Protein AF-A0A5C3Q9V8-F1 (afdb_monomer_lite)

InterPro domains:
  IPR019334 Transmembrane protein 170A/B/YPR153W-like [PTHR22779] (5-198)

Radius of gyration: 38.34 Å; chains: 1; bounding box: 94×33×111 Å

Sequence (207 aa):
MSDTPEWPSLYQPGKEILNIEGREPEQPGASYLHNVGDVFRFTFFWNVIFHTPIFAICGLYAFLNITFSPSRSRAVSRLEKDDDFSQVDVGDDGQEGESYPLTQRLHDDDELTRQHTARSATIKSRSSKRKRNETRSRLTFSLLALLVFLTFGLAGTTIASVLVSLLMSGMFKAGGYSMSTWIPFLGAVISVLVSVLSIWPTVVDLI

Foldseek 3Di:
DPPDDDPPDPFDVCQQPVPPPPDDNDDVRADWDQDLVVLLVLLLVLLCVLQLVVLLVVLVVLLCCLLPPPPPVPPVVVVVVVVPPDPDDDDDDDDDDDDDDDDDDDDDDDDPDPDPPPPPPPPPDPPPPDDPCPNVVSNVVSVVSSVVSNVVSSVVSNVVSNVVSVVSSVVCVVVVDTHGSVVSNVVSVVVVVVVVVVVVVVVVVVD

Structure (mmCIF, N/CA/C/O backbone):
data_AF-A0A5C3Q9V8-F1
#
_entry.id   AF-A0A5C3Q9V8-F1
#
loop_
_atom_site.group_PDB
_atom_site.id
_atom_site.type_symbol
_atom_site.label_atom_id
_atom_site.label_alt_id
_atom_site.label_comp_id
_atom_site.label_asym_id
_atom_site.label_entity_id
_atom_site.label_seq_id
_atom_site.pdbx_PDB_ins_code
_atom_site.Cartn_x
_atom_site.Cartn_y
_atom_site.Cartn_z
_atom_site.occupancy
_atom_site.B_iso_or_equiv
_atom_site.auth_seq_id
_atom_site.auth_comp_id
_atom_site.auth_asym_id
_atom_site.auth_atom_id
_atom_site.pdbx_PDB_model_num
ATOM 1 N N . MET A 1 1 ? -11.589 -2.144 32.580 1.00 42.19 1 MET A N 1
ATOM 2 C CA . MET A 1 1 ? -10.433 -2.744 31.886 1.00 42.19 1 MET A CA 1
ATOM 3 C C . MET A 1 1 ? -10.628 -2.412 30.425 1.00 42.19 1 MET A C 1
ATOM 5 O O . MET A 1 1 ? -11.704 -2.667 29.913 1.00 42.19 1 MET A O 1
ATOM 9 N N . SER A 1 2 ? -9.707 -1.667 29.823 1.00 50.91 2 SER A N 1
ATOM 10 C CA . SER A 1 2 ? -9.795 -1.276 28.416 1.00 50.91 2 SER A CA 1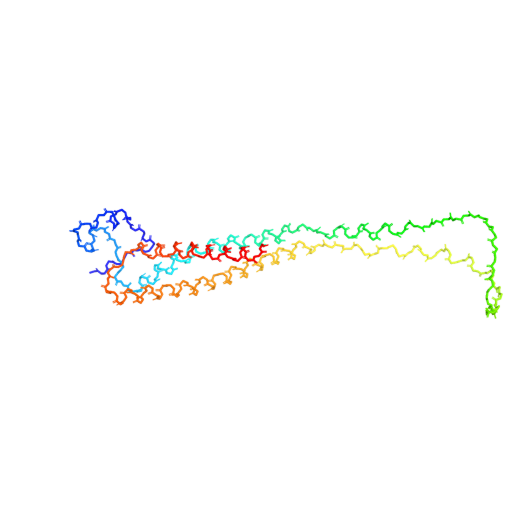
ATOM 11 C C . SER A 1 2 ? -9.486 -2.500 27.557 1.00 50.91 2 SER A C 1
ATOM 13 O O . SER A 1 2 ? -8.316 -2.835 27.382 1.00 50.91 2 SER A O 1
ATOM 15 N N . ASP A 1 3 ? -10.532 -3.182 27.090 1.00 63.62 3 ASP A N 1
ATOM 16 C CA . ASP A 1 3 ? -10.443 -4.342 26.201 1.00 63.62 3 ASP A CA 1
ATOM 17 C C . ASP A 1 3 ? -10.045 -3.878 24.795 1.00 63.62 3 ASP A C 1
ATOM 19 O O . ASP A 1 3 ? -10.868 -3.706 23.900 1.00 63.62 3 ASP A O 1
ATOM 23 N N . THR A 1 4 ? -8.757 -3.601 24.610 1.00 63.25 4 THR A N 1
ATOM 24 C CA . THR A 1 4 ? -8.176 -3.395 23.282 1.00 63.25 4 THR A CA 1
ATOM 25 C C . THR A 1 4 ? -7.923 -4.749 22.633 1.00 63.25 4 THR A C 1
ATOM 27 O O . THR A 1 4 ? -7.116 -5.518 23.162 1.00 63.25 4 THR A O 1
ATOM 30 N N . PRO A 1 5 ? -8.569 -5.059 21.499 1.00 69.12 5 PRO A N 1
ATOM 31 C CA . PRO A 1 5 ? -8.344 -6.324 20.825 1.00 69.12 5 PRO A CA 1
ATOM 32 C C . PRO A 1 5 ? -6.934 -6.390 20.220 1.00 69.12 5 PRO A C 1
ATOM 34 O O . PRO A 1 5 ? -6.429 -5.406 19.674 1.00 69.12 5 PRO A O 1
ATOM 37 N N . GLU A 1 6 ? -6.296 -7.560 20.289 1.00 73.06 6 GLU A N 1
ATOM 38 C CA . GLU A 1 6 ? -4.972 -7.772 19.696 1.00 73.06 6 GLU A CA 1
ATOM 39 C C . GLU A 1 6 ? -5.038 -7.659 18.167 1.00 73.06 6 GLU A C 1
ATOM 41 O O . GLU A 1 6 ? -5.975 -8.131 17.526 1.00 73.06 6 GLU A O 1
ATOM 46 N N . TRP A 1 7 ? -4.045 -7.019 17.556 1.00 62.69 7 TRP A N 1
ATOM 47 C CA . TRP A 1 7 ? -3.917 -6.981 16.099 1.00 62.69 7 TRP A CA 1
ATOM 48 C C . TRP A 1 7 ? -3.219 -8.260 15.593 1.00 62.69 7 TRP A C 1
ATOM 50 O O . TRP A 1 7 ? -2.257 -8.687 16.232 1.00 62.69 7 TRP A O 1
ATOM 60 N N . PRO A 1 8 ? -3.599 -8.844 14.435 1.00 59.31 8 PRO A N 1
ATOM 61 C CA . PRO A 1 8 ? -4.698 -8.483 13.544 1.00 59.31 8 PRO A CA 1
ATOM 62 C C . PRO A 1 8 ? -5.961 -9.254 13.918 1.00 59.31 8 PRO A C 1
ATOM 64 O O . PRO A 1 8 ? -6.115 -10.430 13.590 1.00 59.31 8 PRO A O 1
ATOM 67 N N . SER A 1 9 ? -6.903 -8.591 14.571 1.00 64.88 9 SER A N 1
ATOM 68 C CA . SER A 1 9 ? -8.176 -9.216 14.882 1.00 64.88 9 SER A CA 1
ATOM 69 C C . SER A 1 9 ? -9.244 -8.823 13.866 1.00 64.88 9 SER A C 1
ATOM 71 O O . SER A 1 9 ? -9.806 -7.731 13.874 1.00 64.88 9 SER A O 1
ATOM 73 N N . LEU A 1 10 ? -9.500 -9.744 12.941 1.00 63.19 10 LEU A N 1
ATOM 74 C CA . LEU A 1 10 ? -10.697 -9.761 12.103 1.00 63.19 10 LEU A CA 1
ATOM 75 C C . LEU A 1 10 ? -11.771 -10.547 12.860 1.00 63.19 10 LEU A C 1
ATOM 77 O O . LEU A 1 10 ? -11.764 -11.779 12.840 1.00 63.19 10 LEU A O 1
ATOM 81 N N . TYR A 1 11 ? -12.664 -9.861 13.571 1.00 64.56 11 TYR A N 1
ATOM 82 C CA . TYR A 1 11 ? -13.744 -10.536 14.298 1.00 64.56 11 TYR A CA 1
ATOM 83 C C . TYR A 1 11 ? -14.925 -10.879 13.391 1.00 64.56 11 TYR A C 1
ATOM 85 O O . TYR A 1 11 ? -15.014 -10.434 12.260 1.00 64.56 11 TYR A O 1
ATOM 93 N N . GLN A 1 12 ? -15.810 -11.757 13.849 1.00 67.75 12 GLN A N 1
ATOM 94 C CA . GLN A 1 12 ? -16.781 -12.479 13.023 1.00 67.75 12 GLN A CA 1
ATOM 95 C C . GLN A 1 12 ? -17.775 -11.536 12.297 1.00 67.75 12 GLN A C 1
ATOM 97 O O . GLN A 1 12 ? -18.699 -11.033 12.940 1.00 67.75 12 GLN A O 1
ATOM 102 N N . PRO A 1 13 ? -17.684 -11.369 10.957 1.00 66.06 13 PRO A N 1
ATOM 103 C CA . PRO A 1 13 ? -18.477 -10.378 10.211 1.00 66.06 13 PRO A CA 1
ATOM 104 C C . PRO A 1 13 ? -19.975 -10.658 10.309 1.00 66.06 13 PRO A C 1
ATOM 106 O O . PRO A 1 13 ? -20.799 -9.748 10.332 1.00 66.06 13 PRO A O 1
ATOM 109 N N . GLY A 1 14 ? -20.335 -11.941 10.404 1.00 64.81 14 GLY A N 1
ATOM 110 C CA . GLY A 1 14 ? -21.724 -12.367 10.488 1.00 64.81 14 GLY A CA 1
ATOM 111 C C . GLY A 1 14 ? -22.436 -11.887 11.752 1.00 64.81 14 GLY A C 1
ATOM 112 O O . GLY A 1 14 ? -23.642 -11.683 11.709 1.00 64.81 14 GLY A O 1
ATOM 113 N N . LYS A 1 15 ? -21.724 -11.663 12.862 1.00 65.06 15 LYS A N 1
ATOM 114 C CA . LYS A 1 15 ? -22.354 -11.179 14.101 1.00 65.06 15 LYS A CA 1
ATOM 115 C C . LYS A 1 15 ? -22.600 -9.672 14.080 1.00 65.06 15 LYS A C 1
ATOM 117 O O . LYS A 1 15 ? -23.586 -9.222 14.643 1.00 65.06 15 LYS A O 1
ATOM 122 N N . GLU A 1 16 ? -21.749 -8.918 13.392 1.00 66.75 16 GLU A N 1
ATOM 123 C CA . GLU A 1 16 ? -21.844 -7.456 13.330 1.00 66.75 16 GLU A CA 1
ATOM 124 C C . GLU A 1 16 ? -22.750 -6.962 12.192 1.00 66.75 16 GLU A C 1
ATOM 126 O O . GLU A 1 16 ? -23.374 -5.916 12.331 1.00 66.75 16 GLU A O 1
ATOM 131 N N . ILE A 1 17 ? -22.860 -7.708 11.085 1.00 70.38 17 ILE A N 1
ATOM 132 C CA . ILE A 1 17 ? -23.577 -7.262 9.875 1.00 70.38 17 ILE A CA 1
ATOM 133 C C . ILE A 1 17 ? -24.978 -7.883 9.754 1.00 70.38 17 ILE A C 1
ATOM 135 O O . ILE A 1 17 ? -25.895 -7.226 9.268 1.00 70.38 17 ILE A O 1
ATOM 139 N N . LEU A 1 18 ? -25.171 -9.141 10.174 1.00 67.00 18 LEU A N 1
ATOM 140 C CA . LEU A 1 18 ? -26.387 -9.900 9.832 1.00 67.00 18 LEU A CA 1
ATOM 141 C C . LEU A 1 18 ? -27.508 -9.842 10.888 1.00 67.00 18 LEU A C 1
ATOM 143 O O . LEU A 1 18 ? -28.594 -10.331 10.608 1.00 67.00 18 LEU A O 1
ATOM 147 N N . ASN A 1 19 ? -27.292 -9.251 12.072 1.00 60.88 19 ASN A N 1
ATOM 148 C CA . ASN A 1 19 ? -28.263 -9.257 13.187 1.00 60.88 19 ASN A CA 1
ATOM 149 C C . ASN A 1 19 ? -28.388 -7.885 13.888 1.00 60.88 19 ASN A C 1
ATOM 151 O O . ASN A 1 19 ? -28.290 -7.792 15.113 1.00 60.88 19 ASN A O 1
ATOM 155 N N . ILE A 1 20 ? -28.564 -6.805 13.121 1.00 63.50 20 ILE A N 1
ATOM 156 C CA . ILE A 1 20 ? -28.620 -5.422 13.648 1.00 63.50 20 ILE A CA 1
ATOM 157 C C . ILE A 1 20 ? -30.044 -5.020 14.092 1.00 63.50 20 ILE A C 1
ATOM 159 O O . ILE A 1 20 ? -30.216 -4.074 14.858 1.00 63.50 20 ILE A O 1
ATOM 163 N N . GLU A 1 21 ? -31.085 -5.742 13.668 1.00 61.41 21 GLU A N 1
ATOM 164 C CA . GLU A 1 21 ? -32.472 -5.378 13.984 1.00 61.41 21 GLU A CA 1
ATOM 165 C C . GLU A 1 21 ? -32.789 -5.541 15.484 1.00 61.41 21 GLU A C 1
ATOM 167 O O . GLU A 1 21 ? -32.892 -6.649 16.012 1.00 61.41 21 GLU A O 1
ATOM 172 N N . GLY A 1 22 ? -32.940 -4.406 16.178 1.00 65.12 22 GLY A N 1
ATOM 173 C CA . GLY A 1 22 ? -33.464 -4.322 17.546 1.00 65.12 22 GLY A CA 1
ATOM 174 C C . GLY A 1 22 ? -32.463 -4.545 18.687 1.00 65.12 22 GLY A C 1
ATOM 175 O O . GLY A 1 22 ? -32.900 -4.758 19.817 1.00 65.12 22 GLY A O 1
ATOM 176 N N . ARG A 1 23 ? -31.146 -4.513 18.434 1.00 64.50 23 ARG A N 1
ATOM 177 C CA . ARG A 1 23 ? -30.106 -4.686 19.470 1.00 64.50 23 ARG A CA 1
ATOM 178 C C . ARG A 1 23 ? -29.298 -3.411 19.710 1.00 64.50 23 ARG A C 1
ATOM 180 O O . ARG A 1 23 ? -29.265 -2.521 18.866 1.00 64.50 23 ARG A O 1
ATOM 187 N N . GLU A 1 24 ? -28.654 -3.340 20.874 1.00 68.31 24 GLU A N 1
ATOM 188 C CA . GLU A 1 24 ? -27.717 -2.265 21.207 1.00 68.31 24 GLU A CA 1
ATOM 189 C C . GLU A 1 24 ? -26.560 -2.195 20.186 1.00 68.31 24 GLU A C 1
ATOM 191 O O . GLU A 1 24 ? -26.188 -3.222 19.606 1.00 68.31 24 GLU A O 1
ATOM 196 N N . PRO A 1 25 ? -25.989 -0.998 19.943 1.00 66.19 25 PRO A N 1
ATOM 197 C CA . PRO A 1 25 ? -24.921 -0.793 18.958 1.00 66.19 25 PRO A CA 1
ATOM 198 C C . PRO A 1 25 ? -23.651 -1.613 19.242 1.00 66.19 25 PRO A C 1
ATOM 200 O O . PRO A 1 25 ? -22.870 -1.866 18.325 1.00 66.19 25 PRO A O 1
ATOM 203 N N . GLU A 1 26 ? -23.463 -2.060 20.485 1.00 70.62 26 GLU A N 1
ATOM 204 C CA . GLU A 1 26 ? -22.378 -2.946 20.899 1.00 70.62 26 GLU A CA 1
ATOM 205 C C . GLU A 1 26 ? -22.929 -4.355 21.138 1.00 70.62 26 GLU A C 1
ATOM 207 O O . GLU A 1 26 ? -23.718 -4.592 22.053 1.00 70.62 26 GLU A O 1
ATOM 212 N N . GLN A 1 27 ? -22.534 -5.314 20.298 1.00 70.12 27 GLN A N 1
ATOM 213 C CA . GLN A 1 27 ? -22.970 -6.699 20.453 1.00 70.12 27 GLN A CA 1
ATOM 214 C C . GLN A 1 27 ? -22.030 -7.482 21.381 1.00 70.12 27 GLN A C 1
ATOM 216 O O . GLN A 1 27 ? -20.810 -7.448 21.192 1.00 70.12 27 GLN A O 1
ATOM 221 N N . PRO A 1 28 ? -22.560 -8.261 22.344 1.00 68.12 28 PRO A N 1
ATOM 222 C CA . PRO A 1 28 ? -21.737 -9.088 23.217 1.00 68.12 28 PRO A CA 1
ATOM 223 C C . PRO A 1 28 ? -20.979 -10.146 22.401 1.00 68.12 28 PRO A C 1
ATOM 225 O O . PRO A 1 28 ? -21.576 -10.992 21.731 1.00 68.12 28 PRO A O 1
ATOM 228 N N . GLY A 1 29 ? -19.645 -10.095 22.457 1.00 67.62 29 GLY A N 1
ATOM 229 C CA . GLY A 1 29 ? -18.746 -10.986 21.715 1.00 67.62 29 GLY A CA 1
ATOM 230 C C . GLY A 1 29 ? -18.304 -10.476 20.337 1.00 67.62 29 GLY A C 1
ATOM 231 O O . GLY A 1 29 ? -17.579 -11.197 19.649 1.00 67.62 29 GLY A O 1
ATOM 232 N N . ALA A 1 30 ? -18.720 -9.272 19.935 1.00 68.81 30 ALA A N 1
ATOM 233 C CA . ALA A 1 30 ? -18.051 -8.493 18.895 1.00 68.81 30 ALA A CA 1
ATOM 234 C C . ALA A 1 30 ? -16.947 -7.631 19.531 1.00 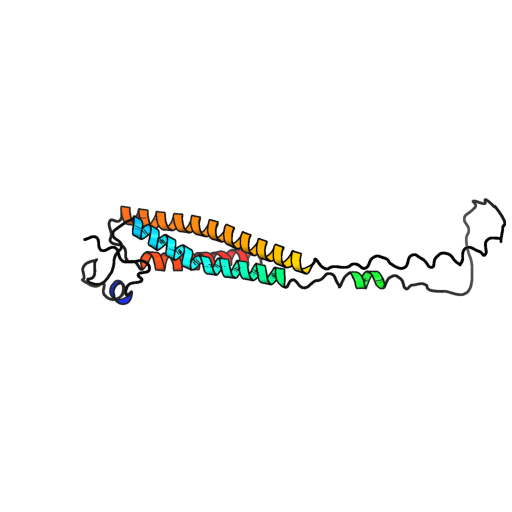68.81 30 ALA A C 1
ATOM 236 O O . ALA A 1 30 ? -16.987 -7.351 20.731 1.00 68.81 30 ALA A O 1
ATOM 237 N N . SER A 1 31 ? -15.944 -7.232 18.751 1.00 70.62 31 SER A N 1
ATOM 238 C CA . SER A 1 31 ? -14.864 -6.381 19.258 1.00 70.62 31 SER A CA 1
ATOM 239 C C . SER A 1 31 ? -14.816 -5.074 18.497 1.00 70.62 31 SER A C 1
ATOM 241 O O . SER A 1 31 ? -14.722 -5.041 17.267 1.00 70.62 31 SER A O 1
ATOM 243 N N . TYR A 1 32 ? -14.842 -3.996 19.267 1.00 76.25 32 TYR A N 1
ATOM 244 C CA . TYR A 1 32 ? -14.935 -2.639 18.770 1.00 76.25 32 TYR A CA 1
ATOM 245 C C . TYR A 1 32 ? -13.672 -1.857 19.109 1.00 76.25 32 TYR A C 1
ATOM 247 O O . TYR A 1 32 ? -12.970 -2.122 20.086 1.00 76.25 32 TYR A O 1
ATOM 255 N N . LEU A 1 33 ? -13.377 -0.876 18.267 1.00 78.50 33 LEU A N 1
ATOM 256 C CA . LEU A 1 33 ? -12.303 0.076 18.482 1.00 78.50 33 LEU A CA 1
ATOM 257 C C . LEU A 1 33 ? -12.886 1.287 19.212 1.00 78.50 33 LEU A C 1
ATOM 259 O O . LEU A 1 33 ? -13.701 2.019 18.650 1.00 78.50 33 LEU A O 1
ATOM 263 N N . HIS A 1 34 ? -12.453 1.495 20.455 1.00 80.38 34 HIS A N 1
ATOM 264 C CA . HIS A 1 34 ? -12.856 2.651 21.268 1.00 80.38 34 HIS A CA 1
ATOM 265 C C . HIS A 1 34 ? -11.797 3.762 21.277 1.00 80.38 34 HIS A C 1
ATOM 267 O O . HIS A 1 34 ? -12.110 4.930 21.502 1.00 80.38 34 HIS A O 1
ATOM 273 N N . ASN A 1 35 ? -10.536 3.420 21.001 1.00 83.19 35 ASN A N 1
ATOM 274 C CA . ASN A 1 35 ? -9.444 4.384 20.972 1.00 83.19 35 ASN A CA 1
ATOM 275 C C . ASN A 1 35 ? -9.156 4.858 19.550 1.00 83.19 35 ASN A C 1
ATOM 277 O O . ASN A 1 35 ? -8.922 4.064 18.638 1.00 83.19 35 ASN A O 1
ATOM 281 N N . VAL A 1 36 ? -9.014 6.174 19.401 1.00 83.31 36 VAL A N 1
ATOM 282 C CA . VAL A 1 36 ? -8.618 6.824 18.141 1.00 83.31 36 VAL A CA 1
ATOM 283 C C . VAL A 1 36 ? -7.285 6.275 17.610 1.00 83.31 36 VAL A C 1
ATOM 285 O O . VAL A 1 36 ? -7.119 6.072 16.410 1.00 83.31 36 VAL A O 1
ATOM 288 N N . GLY A 1 37 ? -6.330 6.009 18.508 1.00 84.38 37 GLY A N 1
ATOM 289 C CA . GLY A 1 37 ? -5.016 5.480 18.137 1.00 84.38 37 GLY A CA 1
ATOM 290 C C . GLY A 1 37 ? -5.082 4.088 17.505 1.00 84.38 37 GLY A C 1
ATOM 291 O O . GLY A 1 37 ? -4.311 3.795 16.591 1.00 84.38 37 GLY A O 1
ATOM 292 N N . ASP A 1 38 ? -6.028 3.256 17.936 1.00 83.31 38 ASP A N 1
ATOM 293 C CA . ASP A 1 38 ? -6.190 1.906 17.401 1.00 83.31 38 ASP A CA 1
ATOM 294 C C . ASP A 1 38 ? -6.914 1.942 16.054 1.00 83.31 38 ASP A C 1
ATOM 296 O O . ASP A 1 38 ? -6.498 1.252 15.125 1.00 83.31 38 ASP A O 1
ATOM 300 N N . VAL A 1 39 ? -7.895 2.837 15.885 1.00 84.69 39 VAL A N 1
ATOM 301 C CA . VAL A 1 39 ? -8.531 3.113 14.582 1.00 84.69 39 VAL A CA 1
ATOM 302 C C . VAL A 1 39 ? -7.490 3.523 13.539 1.00 84.69 39 VAL A C 1
ATOM 304 O O . VAL A 1 39 ? -7.479 2.987 12.426 1.00 84.69 39 VAL A O 1
ATOM 307 N N . PHE A 1 40 ? -6.575 4.427 13.905 1.00 87.06 40 PHE A N 1
ATOM 308 C CA . PHE A 1 40 ? -5.478 4.842 13.032 1.00 87.06 40 PHE A CA 1
ATOM 309 C C . PHE A 1 40 ? -4.596 3.654 12.637 1.00 87.06 40 PHE A C 1
ATOM 311 O O . PHE A 1 40 ? -4.361 3.424 11.452 1.00 87.06 40 PHE A O 1
ATOM 318 N N . ARG A 1 41 ? -4.123 2.880 13.622 1.00 86.06 41 ARG A N 1
ATOM 319 C CA . ARG A 1 41 ? -3.217 1.743 13.398 1.00 86.06 41 ARG A CA 1
ATOM 320 C C . ARG A 1 41 ? -3.856 0.677 12.519 1.00 86.06 41 ARG A C 1
ATOM 322 O O . ARG A 1 41 ? -3.233 0.244 11.554 1.00 86.06 41 ARG A O 1
ATOM 329 N N . PHE A 1 42 ? -5.093 0.288 12.814 1.00 85.62 42 PHE A N 1
ATOM 330 C CA . PHE A 1 42 ? -5.817 -0.705 12.024 1.00 85.62 42 PHE A CA 1
ATOM 331 C C . PHE A 1 42 ? -6.000 -0.236 10.578 1.00 85.62 42 PHE A C 1
ATOM 333 O O . PHE A 1 42 ? -5.703 -0.991 9.654 1.00 85.62 42 PHE A O 1
ATOM 340 N N . THR A 1 43 ? -6.408 1.018 10.366 1.00 87.00 43 THR A N 1
ATOM 341 C CA . THR A 1 43 ? -6.585 1.581 9.014 1.00 87.00 43 THR A CA 1
ATOM 342 C C . THR A 1 43 ? -5.266 1.649 8.253 1.00 87.00 43 THR A C 1
ATOM 344 O O . THR A 1 43 ? -5.206 1.271 7.081 1.00 87.00 43 THR A O 1
ATOM 347 N N . PHE A 1 44 ? -4.192 2.060 8.921 1.00 87.81 44 PHE A N 1
ATOM 348 C CA . PHE A 1 44 ? -2.868 2.155 8.324 1.00 87.81 44 PHE A CA 1
ATOM 349 C C . PHE A 1 44 ? -2.341 0.780 7.903 1.00 87.81 44 PHE A C 1
ATOM 351 O O . PHE A 1 44 ? -1.951 0.599 6.749 1.00 87.81 44 PHE A O 1
ATOM 358 N N . PHE A 1 45 ? -2.371 -0.206 8.806 1.00 88.00 45 PHE A N 1
ATOM 359 C CA . PHE A 1 45 ? -1.837 -1.537 8.523 1.00 88.00 45 PHE A CA 1
ATOM 360 C C . PHE A 1 45 ? -2.610 -2.249 7.420 1.00 88.00 45 PHE A C 1
ATOM 362 O O . PHE A 1 45 ? -1.983 -2.818 6.528 1.00 88.00 45 PHE A O 1
ATOM 369 N N . TRP A 1 46 ? -3.944 -2.182 7.423 1.00 88.38 46 TRP A N 1
ATOM 370 C CA . TRP A 1 46 ? -4.739 -2.784 6.352 1.00 88.38 46 TRP A CA 1
ATOM 371 C C . TRP A 1 46 ? -4.425 -2.164 4.992 1.00 88.38 46 TRP A C 1
ATOM 373 O O . TRP A 1 46 ? -4.197 -2.898 4.031 1.00 88.38 46 TRP A O 1
ATOM 383 N N . ASN A 1 47 ? -4.320 -0.835 4.908 1.00 88.31 47 ASN A N 1
ATOM 384 C CA . ASN A 1 47 ? -3.945 -0.177 3.657 1.00 88.31 47 ASN A CA 1
ATOM 385 C C . ASN A 1 47 ? -2.561 -0.616 3.168 1.00 88.31 47 ASN A C 1
ATOM 387 O O . ASN A 1 47 ? -2.424 -0.994 2.004 1.00 88.31 47 ASN A O 1
ATOM 391 N N . VAL A 1 48 ? -1.556 -0.638 4.046 1.00 87.50 48 VAL A N 1
ATOM 392 C CA . VAL A 1 48 ? -0.204 -1.082 3.681 1.00 87.50 48 VAL A CA 1
ATOM 393 C C . VAL A 1 48 ? -0.209 -2.541 3.220 1.00 87.50 48 VAL A C 1
ATOM 395 O O . VAL A 1 48 ? 0.380 -2.842 2.182 1.00 87.50 48 VAL A O 1
ATOM 398 N N . ILE A 1 49 ? -0.901 -3.438 3.929 1.00 89.38 49 ILE A N 1
ATOM 399 C CA . ILE A 1 49 ? -0.986 -4.866 3.581 1.00 89.38 49 ILE A CA 1
ATOM 400 C C . ILE A 1 49 ? -1.595 -5.067 2.194 1.00 89.38 49 ILE A C 1
ATOM 402 O O . ILE A 1 49 ? -1.073 -5.867 1.423 1.00 89.38 49 ILE A O 1
ATOM 406 N N . PHE A 1 50 ? -2.661 -4.343 1.855 1.00 88.31 50 PHE A N 1
ATOM 407 C CA . PHE A 1 50 ? -3.334 -4.508 0.566 1.00 88.31 50 PHE A CA 1
ATOM 408 C C . PHE A 1 50 ? -2.588 -3.855 -0.605 1.00 88.31 50 PHE A C 1
ATOM 410 O O . PHE A 1 50 ? -2.598 -4.393 -1.711 1.00 88.31 50 PHE A O 1
ATOM 417 N N . HIS A 1 51 ? -1.896 -2.738 -0.382 1.00 85.00 51 HIS A N 1
ATOM 418 C CA . HIS A 1 51 ? -1.160 -2.044 -1.444 1.00 85.00 51 HIS A CA 1
ATOM 419 C C . HIS A 1 51 ? 0.217 -2.666 -1.720 1.00 85.00 51 HIS A C 1
ATOM 421 O O . HIS A 1 51 ? 0.637 -2.749 -2.875 1.00 85.00 51 HIS A O 1
ATOM 427 N N . THR A 1 52 ? 0.913 -3.159 -0.690 1.00 86.12 52 THR A N 1
ATOM 428 C CA . THR A 1 52 ? 2.254 -3.764 -0.817 1.00 86.12 52 THR A CA 1
ATOM 429 C C . THR A 1 52 ? 2.363 -4.841 -1.909 1.00 86.12 52 THR A C 1
ATOM 431 O O . THR A 1 52 ? 3.286 -4.743 -2.721 1.00 86.12 52 THR A O 1
ATOM 434 N N . PRO A 1 53 ? 1.472 -5.852 -2.009 1.00 87.75 53 PRO A N 1
ATOM 435 C CA . PRO A 1 53 ? 1.588 -6.885 -3.036 1.00 87.75 53 PRO A CA 1
ATOM 436 C C . PRO A 1 53 ? 1.424 -6.332 -4.455 1.00 87.75 53 PRO A C 1
ATOM 438 O O . PRO A 1 53 ? 2.099 -6.810 -5.361 1.00 87.75 53 PRO A O 1
ATOM 441 N N . ILE A 1 54 ? 0.601 -5.299 -4.662 1.00 85.50 54 ILE A N 1
ATOM 442 C CA . ILE A 1 54 ? 0.422 -4.667 -5.980 1.00 85.50 54 ILE A CA 1
ATOM 443 C C . ILE A 1 54 ? 1.733 -4.016 -6.427 1.00 85.50 54 ILE A C 1
ATOM 445 O O . ILE A 1 54 ? 2.204 -4.255 -7.543 1.00 85.50 54 ILE A O 1
ATOM 449 N N . PHE A 1 55 ? 2.373 -3.256 -5.534 1.00 83.31 55 PHE A N 1
ATOM 450 C CA . PHE A 1 55 ? 3.675 -2.657 -5.821 1.00 83.31 55 PHE A CA 1
ATOM 451 C C . PHE A 1 55 ? 4.773 -3.713 -5.993 1.00 83.31 55 PHE A C 1
ATOM 453 O O . PHE A 1 55 ? 5.620 -3.576 -6.876 1.00 83.31 55 PHE A O 1
ATOM 460 N N . ALA A 1 56 ? 4.739 -4.793 -5.210 1.00 85.31 56 ALA A N 1
ATOM 461 C CA . ALA A 1 56 ? 5.687 -5.896 -5.336 1.00 85.31 56 ALA A CA 1
ATOM 462 C C . ALA A 1 56 ? 5.558 -6.615 -6.687 1.00 85.31 56 ALA A C 1
ATOM 464 O O . ALA A 1 56 ? 6.570 -6.868 -7.338 1.00 85.31 56 ALA A O 1
ATOM 465 N N . ILE A 1 57 ? 4.333 -6.896 -7.143 1.00 87.56 57 ILE A N 1
ATOM 466 C CA . ILE A 1 57 ? 4.075 -7.516 -8.451 1.00 87.56 57 ILE A CA 1
ATOM 467 C C . ILE A 1 57 ? 4.560 -6.600 -9.575 1.00 87.56 57 ILE A C 1
ATOM 469 O O . ILE A 1 57 ? 5.230 -7.068 -10.493 1.00 87.56 57 ILE A O 1
ATOM 473 N N . CYS A 1 58 ? 4.280 -5.299 -9.500 1.00 84.12 58 CYS A N 1
ATOM 474 C CA . CYS A 1 58 ? 4.717 -4.355 -10.526 1.00 84.12 58 CYS A CA 1
ATOM 475 C C . CYS A 1 58 ? 6.253 -4.197 -10.557 1.00 84.12 58 CYS A C 1
ATOM 477 O O . CYS A 1 58 ? 6.859 -4.252 -11.629 1.00 84.12 58 CYS A O 1
ATOM 479 N N . GLY A 1 59 ? 6.909 -4.123 -9.394 1.00 83.44 59 GLY A N 1
ATOM 480 C CA . GLY A 1 59 ? 8.372 -4.111 -9.295 1.00 83.44 59 GLY A CA 1
ATOM 481 C C . GLY A 1 59 ? 9.013 -5.409 -9.798 1.00 83.44 59 GLY A C 1
ATOM 482 O O . GLY A 1 59 ? 10.020 -5.371 -10.508 1.00 83.44 59 GLY A O 1
ATOM 483 N N . LEU A 1 60 ? 8.402 -6.561 -9.501 1.00 86.56 60 LEU A N 1
ATOM 484 C CA . LEU A 1 60 ? 8.838 -7.860 -10.014 1.00 86.56 60 LEU A CA 1
ATOM 485 C C . LEU A 1 60 ? 8.653 -7.947 -11.533 1.00 86.56 60 LEU A C 1
ATOM 487 O O . LEU A 1 60 ? 9.540 -8.434 -12.228 1.00 86.56 60 LEU A O 1
ATOM 491 N N . TYR A 1 61 ? 7.548 -7.432 -12.066 1.00 84.62 61 TYR A N 1
ATOM 492 C CA . TYR A 1 61 ? 7.314 -7.370 -13.506 1.00 84.62 61 TYR A CA 1
ATOM 493 C C . TYR A 1 61 ? 8.379 -6.524 -14.213 1.00 84.62 61 TYR A C 1
ATOM 495 O O . TYR A 1 61 ? 8.968 -6.978 -15.194 1.00 84.62 61 TYR A O 1
ATOM 503 N N . ALA A 1 62 ? 8.702 -5.339 -13.686 1.00 81.88 62 ALA A N 1
ATOM 504 C CA . ALA A 1 62 ? 9.785 -4.505 -14.209 1.00 81.88 62 ALA A CA 1
ATOM 505 C C . ALA A 1 62 ? 11.140 -5.231 -14.149 1.00 81.88 62 ALA A C 1
ATOM 507 O O . ALA A 1 62 ? 11.890 -5.233 -15.129 1.00 81.88 62 ALA A O 1
ATOM 508 N N . PHE A 1 63 ? 11.426 -5.908 -13.034 1.00 83.25 63 PHE A N 1
ATOM 509 C CA . PHE A 1 63 ? 12.633 -6.714 -12.868 1.00 83.25 63 PHE A CA 1
ATOM 510 C C . PHE A 1 63 ? 12.738 -7.817 -13.926 1.00 83.25 63 PHE A C 1
ATOM 512 O O . PHE A 1 63 ? 13.782 -7.952 -14.569 1.00 83.25 63 PHE A O 1
ATOM 519 N N . LEU A 1 64 ? 11.667 -8.585 -14.140 1.00 84.06 64 LEU A N 1
ATOM 520 C CA . LEU A 1 64 ? 11.629 -9.658 -15.133 1.00 84.06 64 LEU A CA 1
ATOM 521 C C . LEU A 1 64 ? 11.764 -9.093 -16.554 1.00 84.06 64 LEU A C 1
ATOM 523 O O . LEU A 1 64 ? 12.570 -9.598 -17.336 1.00 84.06 64 LEU A O 1
ATOM 527 N N . ASN A 1 65 ? 11.059 -8.005 -16.871 1.00 82.81 65 ASN A N 1
ATOM 528 C CA . ASN A 1 65 ? 11.104 -7.364 -18.187 1.00 82.81 65 ASN A CA 1
ATOM 529 C C . ASN A 1 65 ? 12.520 -6.873 -18.552 1.00 82.81 65 ASN A C 1
ATOM 531 O O . ASN A 1 65 ? 13.002 -7.093 -19.664 1.00 82.81 65 ASN A O 1
ATOM 535 N N . ILE A 1 66 ? 13.233 -6.260 -17.604 1.00 79.31 66 ILE A N 1
ATOM 536 C CA . ILE A 1 66 ? 14.606 -5.779 -17.820 1.00 79.31 66 ILE A CA 1
ATOM 537 C C . ILE A 1 66 ? 15.597 -6.952 -17.868 1.00 79.31 66 ILE A C 1
ATOM 539 O O . ILE A 1 66 ? 16.473 -6.991 -18.740 1.00 79.31 66 ILE A O 1
ATOM 543 N N . THR A 1 67 ? 15.449 -7.929 -16.969 1.00 78.06 67 THR A N 1
ATOM 544 C CA . THR A 1 67 ? 16.346 -9.093 -16.888 1.00 78.06 67 THR A CA 1
ATOM 545 C C . THR A 1 67 ? 16.294 -9.928 -18.169 1.00 78.06 67 THR A C 1
ATOM 547 O O . THR A 1 67 ? 17.339 -10.362 -18.662 1.00 78.06 67 THR A O 1
ATOM 550 N N . PHE A 1 68 ? 15.105 -10.095 -18.754 1.00 74.50 68 PHE A N 1
ATOM 551 C CA . PHE A 1 68 ? 14.888 -10.905 -19.954 1.00 74.50 68 PHE A CA 1
ATOM 552 C C . PHE A 1 68 ? 14.814 -10.108 -21.263 1.00 74.50 68 PHE A C 1
ATOM 554 O O . PHE A 1 68 ? 14.468 -10.690 -22.289 1.00 74.50 68 PHE A O 1
ATOM 561 N N . SER A 1 69 ? 15.185 -8.819 -21.277 1.00 65.19 69 SER A N 1
ATOM 562 C CA . SER A 1 69 ? 15.112 -7.985 -22.487 1.00 65.19 69 SER A CA 1
ATOM 563 C C . SER A 1 69 ? 15.823 -8.656 -23.685 1.00 65.19 69 SER A C 1
ATOM 565 O O . SER A 1 69 ? 17.059 -8.832 -23.654 1.00 65.19 69 SER A O 1
ATOM 567 N N . PRO A 1 70 ? 15.074 -9.052 -24.742 1.00 59.66 70 PRO A N 1
ATOM 568 C CA . PRO A 1 70 ? 15.635 -9.703 -25.915 1.00 59.66 70 PRO A CA 1
ATOM 569 C C . PRO A 1 70 ? 16.619 -8.751 -26.583 1.00 59.66 70 PRO A C 1
ATOM 571 O O . PRO A 1 70 ? 16.269 -7.656 -27.018 1.00 59.66 70 PRO A O 1
ATOM 574 N N . SER A 1 71 ? 17.884 -9.157 -26.647 1.00 55.50 71 SER A N 1
ATOM 575 C CA . SER A 1 71 ? 18.950 -8.355 -27.241 1.00 55.50 71 SER A CA 1
ATOM 576 C C . SER A 1 71 ? 18.695 -8.151 -28.742 1.00 55.50 71 SER A C 1
ATOM 578 O O . SER A 1 71 ? 19.135 -8.951 -29.566 1.00 55.50 71 SER A O 1
ATOM 580 N N . ARG A 1 72 ? 18.016 -7.058 -29.121 1.00 55.91 72 ARG A N 1
ATOM 581 C CA . ARG A 1 72 ? 17.815 -6.629 -30.524 1.00 55.91 72 ARG A CA 1
ATOM 582 C C . ARG A 1 72 ? 19.110 -6.214 -31.237 1.00 55.91 72 ARG A C 1
ATOM 584 O O . ARG A 1 72 ? 19.098 -5.920 -32.426 1.00 55.91 72 ARG A O 1
ATOM 591 N N . SER A 1 73 ? 20.254 -6.249 -30.556 1.00 54.50 73 SER A N 1
ATOM 592 C CA . SER A 1 73 ? 21.538 -5.758 -31.075 1.00 54.50 73 SER A CA 1
ATOM 593 C C . SER A 1 73 ? 22.143 -6.604 -32.211 1.00 54.50 73 SER A C 1
ATOM 595 O O . SER A 1 73 ? 23.183 -6.236 -32.750 1.00 54.50 73 SER A O 1
ATOM 597 N N . ARG A 1 74 ? 21.523 -7.721 -32.616 1.00 54.06 74 ARG A N 1
ATOM 598 C CA . ARG A 1 74 ? 22.078 -8.602 -33.660 1.00 54.06 74 ARG A CA 1
ATOM 599 C C . ARG A 1 74 ? 21.464 -8.436 -35.058 1.00 54.06 74 ARG A C 1
ATOM 601 O O . ARG A 1 74 ? 21.964 -9.067 -35.980 1.00 54.06 74 ARG A O 1
ATOM 608 N N . ALA A 1 75 ? 20.427 -7.609 -35.223 1.00 55.25 75 ALA A N 1
ATOM 609 C CA . ALA A 1 75 ? 19.769 -7.425 -36.523 1.00 55.25 75 ALA A CA 1
ATOM 610 C C . ALA A 1 75 ? 20.443 -6.358 -37.409 1.00 55.25 75 ALA A C 1
ATOM 612 O O . ALA A 1 75 ? 20.496 -6.524 -38.619 1.00 55.25 75 ALA A O 1
ATOM 613 N N . VAL A 1 76 ? 21.023 -5.306 -36.820 1.00 58.31 76 VAL A N 1
ATOM 614 C CA . VAL A 1 76 ? 21.612 -4.191 -37.593 1.00 58.31 76 VAL A CA 1
ATOM 615 C C . VAL A 1 76 ? 23.005 -4.529 -38.138 1.00 58.31 76 VAL A C 1
ATOM 617 O O . VAL A 1 76 ? 23.351 -4.142 -39.243 1.00 58.31 76 VAL A O 1
ATOM 620 N N . SER A 1 77 ? 23.780 -5.361 -37.432 1.00 54.19 77 SER A N 1
ATOM 621 C CA . SER A 1 77 ? 25.131 -5.759 -37.873 1.00 54.19 77 SER A CA 1
ATOM 622 C C . SER A 1 77 ? 25.149 -6.806 -38.998 1.00 54.19 77 SER A C 1
ATOM 624 O O . SER A 1 77 ? 26.228 -7.215 -39.419 1.00 54.19 77 SER A O 1
ATOM 626 N N . ARG A 1 78 ? 23.979 -7.272 -39.460 1.00 50.81 78 ARG A N 1
ATOM 627 C CA . ARG A 1 78 ? 23.865 -8.125 -40.653 1.00 50.81 78 ARG A CA 1
ATOM 628 C C . ARG A 1 78 ? 23.551 -7.347 -41.926 1.00 50.81 78 ARG A C 1
ATOM 630 O O . ARG A 1 78 ? 23.896 -7.849 -42.977 1.00 50.81 78 ARG A O 1
ATOM 637 N N . LEU A 1 79 ? 22.959 -6.155 -41.832 1.00 58.16 79 LEU A N 1
ATOM 638 C CA . LEU A 1 79 ? 22.663 -5.342 -43.016 1.00 58.16 79 LEU A CA 1
ATOM 639 C C . LEU A 1 79 ? 23.892 -4.565 -43.505 1.00 58.16 79 LEU A C 1
ATOM 641 O O . LEU A 1 79 ? 24.092 -4.448 -44.699 1.00 58.16 79 LEU A O 1
ATOM 645 N N . GLU A 1 80 ? 24.781 -4.140 -42.604 1.00 54.91 80 GLU A N 1
ATOM 646 C CA . GLU A 1 80 ? 26.002 -3.402 -42.983 1.00 54.91 80 GLU A CA 1
ATOM 647 C C . GLU A 1 80 ? 27.101 -4.294 -43.598 1.00 54.91 80 GLU A C 1
ATOM 649 O O . GLU A 1 80 ? 28.135 -3.802 -44.032 1.00 54.91 80 GLU A O 1
ATOM 654 N N . LYS A 1 81 ? 26.915 -5.623 -43.614 1.00 50.66 81 LYS A N 1
ATOM 655 C CA . LYS A 1 81 ? 27.904 -6.561 -44.170 1.00 50.66 81 LYS A CA 1
ATOM 656 C C . LYS A 1 81 ? 27.563 -7.055 -45.580 1.00 50.66 81 LYS A C 1
ATOM 658 O O . LYS A 1 81 ? 28.414 -7.686 -46.199 1.00 50.66 81 LYS A O 1
ATOM 663 N N . ASP A 1 82 ? 26.371 -6.744 -46.080 1.00 54.72 82 ASP A N 1
ATOM 664 C CA . ASP A 1 82 ? 25.938 -7.166 -47.416 1.00 54.72 82 ASP A CA 1
ATOM 665 C C . ASP A 1 82 ? 26.185 -6.089 -48.500 1.00 54.72 82 ASP A C 1
ATOM 667 O O . ASP A 1 82 ? 26.052 -6.395 -49.679 1.00 54.72 82 ASP A O 1
ATOM 671 N N . ASP A 1 83 ? 26.648 -4.881 -48.138 1.00 55.78 83 ASP A N 1
ATOM 672 C CA . ASP A 1 83 ? 26.978 -3.801 -49.095 1.00 55.78 83 ASP A CA 1
ATOM 673 C C . ASP A 1 83 ? 28.434 -3.831 -49.627 1.00 55.78 83 ASP A C 1
ATOM 675 O O . ASP A 1 83 ? 28.810 -2.991 -50.440 1.00 55.78 83 ASP A O 1
ATOM 679 N N . ASP A 1 84 ? 29.267 -4.804 -49.229 1.00 53.28 84 ASP A N 1
ATOM 680 C CA . ASP A 1 84 ? 30.666 -4.930 -49.704 1.00 53.28 84 ASP A CA 1
ATOM 681 C C . ASP A 1 84 ? 30.815 -5.871 -50.921 1.00 53.28 84 ASP A C 1
ATOM 683 O O . ASP A 1 84 ? 31.904 -6.349 -51.234 1.00 53.28 84 ASP A O 1
ATOM 687 N N . PHE A 1 85 ? 29.715 -6.181 -51.620 1.00 56.88 85 PHE A N 1
ATOM 688 C CA . PHE A 1 85 ? 29.739 -7.038 -52.810 1.00 56.88 85 PHE A CA 1
ATOM 689 C C . PHE A 1 85 ? 29.012 -6.390 -53.992 1.00 56.88 85 PHE A C 1
ATOM 691 O O . PHE A 1 85 ? 27.896 -6.746 -54.360 1.00 56.88 85 PHE A O 1
ATOM 698 N N . SER A 1 86 ? 29.671 -5.417 -54.616 1.00 50.25 86 SER A N 1
ATOM 699 C CA . SER A 1 86 ? 29.373 -4.971 -55.983 1.00 50.25 86 SER A CA 1
ATOM 700 C C . SER A 1 86 ? 30.657 -4.511 -56.677 1.00 50.25 86 SER A C 1
ATOM 702 O O . SER A 1 86 ? 30.772 -3.380 -57.136 1.00 50.25 86 SER A O 1
ATOM 704 N N . GLN A 1 87 ? 31.646 -5.406 -56.760 1.00 51.94 87 GLN A N 1
ATOM 705 C CA . GLN A 1 87 ? 32.643 -5.340 -57.826 1.00 51.94 87 GLN A CA 1
ATOM 706 C C . GLN A 1 87 ? 32.003 -5.968 -59.068 1.00 51.94 87 GLN A C 1
ATOM 708 O O . GLN A 1 87 ? 32.030 -7.184 -59.246 1.00 51.94 87 GLN A O 1
ATOM 713 N N . VAL A 1 88 ? 31.348 -5.139 -59.881 1.00 51.91 88 VAL A N 1
ATOM 714 C CA . VAL A 1 88 ? 30.894 -5.535 -61.215 1.00 51.91 88 VAL A CA 1
ATOM 715 C C . VAL A 1 88 ? 32.029 -5.211 -62.182 1.00 51.91 88 VAL A C 1
ATOM 717 O O . VAL A 1 88 ? 32.245 -4.054 -62.530 1.00 51.91 88 VAL A O 1
ATOM 720 N N . ASP A 1 89 ? 32.767 -6.247 -62.578 1.00 55.97 89 ASP A N 1
ATOM 721 C CA . ASP A 1 89 ? 33.575 -6.240 -63.796 1.00 55.97 89 ASP A CA 1
ATOM 722 C C . ASP A 1 89 ? 32.610 -6.156 -64.988 1.00 55.97 89 ASP A C 1
ATOM 724 O O . ASP A 1 89 ? 31.899 -7.118 -65.287 1.00 55.97 89 ASP A O 1
ATOM 728 N N . VAL A 1 90 ? 32.552 -4.999 -65.650 1.00 56.88 90 VAL A N 1
ATOM 729 C CA . VAL A 1 90 ? 31.942 -4.868 -66.978 1.00 56.88 90 VAL A CA 1
ATOM 730 C C . VAL A 1 90 ? 33.075 -4.688 -67.970 1.00 56.88 90 VAL A C 1
ATOM 732 O O . VAL A 1 90 ? 33.653 -3.610 -68.095 1.00 56.88 90 VAL A O 1
ATOM 735 N N . GLY A 1 91 ? 33.398 -5.781 -68.651 1.00 46.59 91 GLY A N 1
ATOM 736 C CA . GLY A 1 91 ? 34.084 -5.717 -69.924 1.00 46.59 91 GLY A CA 1
ATOM 737 C C . GLY A 1 91 ? 33.103 -5.330 -71.030 1.00 46.59 91 GLY A C 1
ATOM 738 O O . GLY A 1 91 ? 32.016 -5.897 -71.116 1.00 46.59 91 GLY A O 1
ATOM 739 N N . ASP A 1 92 ? 33.592 -4.433 -71.879 1.00 44.50 92 ASP A N 1
ATOM 740 C CA . ASP A 1 92 ? 33.471 -4.461 -73.339 1.00 44.50 92 ASP A CA 1
ATOM 741 C C . ASP A 1 92 ? 32.530 -3.469 -74.054 1.00 44.50 92 ASP A C 1
ATOM 743 O O . ASP A 1 92 ? 31.356 -3.308 -73.731 1.00 44.50 92 ASP A O 1
ATOM 747 N N . ASP A 1 93 ? 33.157 -2.870 -75.072 1.00 42.50 93 ASP A N 1
ATOM 748 C CA . ASP A 1 93 ? 32.697 -2.178 -76.279 1.00 42.50 93 ASP A CA 1
ATOM 749 C C . ASP A 1 93 ? 31.882 -0.861 -76.248 1.00 42.50 93 ASP A C 1
ATOM 751 O O . ASP A 1 93 ? 30.673 -0.822 -76.055 1.00 42.50 93 ASP A O 1
ATOM 755 N N . GLY A 1 94 ? 32.569 0.215 -76.673 1.00 43.16 94 GLY A N 1
ATOM 756 C CA . GLY A 1 94 ? 32.266 0.844 -77.971 1.00 43.16 94 GLY A CA 1
ATOM 757 C C . GLY A 1 94 ? 31.416 2.129 -78.016 1.00 43.16 94 GLY A C 1
ATOM 758 O O . GLY A 1 94 ? 30.206 2.075 -77.854 1.00 43.16 94 GLY A O 1
ATOM 759 N N . GLN A 1 95 ? 32.067 3.225 -78.456 1.00 39.41 95 GLN A N 1
ATOM 760 C CA . GLN A 1 95 ? 31.529 4.480 -79.043 1.00 39.41 95 GLN A CA 1
ATOM 761 C C . GLN A 1 95 ? 30.784 5.467 -78.124 1.00 39.41 95 GLN A C 1
ATOM 763 O O . GLN A 1 95 ? 30.028 5.079 -77.251 1.00 39.41 95 GLN A O 1
ATOM 768 N N . GLU A 1 96 ? 30.808 6.791 -78.298 1.00 40.12 96 GLU A N 1
ATOM 769 C CA . GLU A 1 96 ? 31.618 7.833 -78.959 1.00 40.12 96 GLU A CA 1
ATOM 770 C C . GLU A 1 96 ? 30.896 9.138 -78.537 1.00 40.12 96 GLU A C 1
ATOM 772 O O . GLU A 1 96 ? 29.666 9.163 -78.547 1.00 40.12 96 GLU A O 1
ATOM 777 N N . GLY A 1 97 ? 31.608 10.225 -78.212 1.00 40.69 97 GLY A N 1
ATOM 778 C CA . GLY A 1 97 ? 31.013 11.572 -78.272 1.00 40.69 97 GLY A CA 1
ATOM 779 C C . GLY A 1 97 ? 31.190 12.499 -77.063 1.00 40.69 97 GLY A C 1
ATOM 780 O O . GLY A 1 97 ? 30.545 12.342 -76.036 1.00 40.69 97 GLY A O 1
ATOM 781 N N . GLU A 1 98 ? 31.983 13.547 -77.305 1.00 44.78 98 GLU A N 1
ATOM 782 C CA . GLU A 1 98 ? 31.847 14.916 -76.771 1.00 44.78 98 GLU A CA 1
ATOM 783 C C . GLU A 1 98 ? 32.460 15.281 -75.398 1.00 44.78 98 GLU A C 1
ATOM 785 O O . GLU A 1 98 ? 31.803 15.479 -74.383 1.00 44.78 98 GLU A O 1
ATOM 790 N N . SER A 1 99 ? 33.785 15.471 -75.447 1.00 46.47 99 SER A N 1
ATOM 791 C CA . SER A 1 99 ? 34.483 16.764 -75.278 1.00 46.47 99 SER A CA 1
ATOM 792 C C . SER A 1 99 ? 34.060 17.728 -74.158 1.00 46.47 99 SER A C 1
ATOM 794 O O . SER A 1 99 ? 33.102 18.452 -74.364 1.00 46.47 99 SER A O 1
ATOM 796 N N . TYR A 1 100 ? 34.911 17.919 -73.131 1.00 47.03 100 TYR A N 1
ATOM 797 C CA . TYR A 1 100 ? 35.297 19.239 -72.565 1.00 47.03 100 TYR A CA 1
ATOM 798 C C . TYR A 1 100 ? 36.674 19.167 -71.847 1.00 47.03 100 TYR A C 1
ATOM 800 O O . TYR A 1 100 ? 37.107 18.076 -71.477 1.00 47.03 100 TYR A O 1
ATOM 808 N N . PRO A 1 101 ? 37.417 20.291 -71.710 1.00 52.66 101 PRO A N 1
ATOM 809 C CA . PRO A 1 101 ? 38.868 20.290 -71.911 1.00 52.66 101 PRO A CA 1
ATOM 810 C C . PRO A 1 101 ? 39.750 20.442 -70.653 1.00 52.66 101 PRO A C 1
ATOM 812 O O . PRO A 1 101 ? 39.402 21.110 -69.687 1.00 52.66 101 PRO A O 1
ATOM 815 N N . LEU A 1 102 ? 40.965 19.891 -70.789 1.00 46.22 102 LEU A N 1
ATOM 816 C CA . LEU A 1 102 ? 42.275 20.374 -70.316 1.00 46.22 102 LEU A CA 1
ATOM 817 C C . LEU A 1 102 ? 42.424 20.829 -68.850 1.00 46.22 102 LEU A C 1
ATOM 819 O O . LEU A 1 102 ? 42.280 21.999 -68.517 1.00 46.22 102 LEU A O 1
ATOM 823 N N . THR A 1 103 ? 43.013 19.953 -68.029 1.00 49.38 103 THR A N 1
ATOM 824 C CA . THR A 1 103 ? 44.254 20.334 -67.329 1.00 49.38 103 THR A CA 1
ATOM 825 C C . THR A 1 103 ? 45.264 19.196 -67.428 1.00 49.38 103 THR A C 1
ATOM 827 O O . THR A 1 103 ? 45.088 18.123 -66.863 1.00 49.38 103 THR A O 1
ATOM 830 N N . GLN A 1 104 ? 46.318 19.448 -68.193 1.00 46.66 104 GLN A N 1
ATOM 831 C CA . GLN A 1 104 ? 47.470 18.584 -68.385 1.00 46.66 104 GLN A CA 1
ATOM 832 C C . GLN A 1 104 ? 48.547 19.000 -67.382 1.00 46.66 104 GLN A C 1
ATOM 834 O O . GLN A 1 104 ? 49.024 20.134 -67.424 1.00 46.66 104 GLN A O 1
ATOM 839 N N . ARG A 1 105 ? 48.975 18.088 -66.506 1.00 40.59 105 ARG A N 1
ATOM 840 C CA . ARG A 1 105 ? 50.333 18.147 -65.957 1.00 40.59 105 ARG A CA 1
ATOM 841 C C . ARG A 1 105 ? 50.900 16.740 -65.820 1.00 40.59 105 ARG A C 1
ATOM 843 O O . ARG A 1 105 ? 50.595 16.014 -64.884 1.00 40.59 105 ARG A O 1
ATOM 850 N N . LEU A 1 106 ? 51.704 16.416 -66.827 1.00 48.25 106 LEU A N 1
ATOM 851 C CA . LEU A 1 106 ? 52.697 15.354 -66.875 1.00 48.25 106 LEU A CA 1
ATOM 852 C C . LEU A 1 106 ? 53.559 15.338 -65.604 1.00 48.25 106 LEU A C 1
ATOM 854 O O . LEU A 1 106 ? 54.127 16.373 -65.249 1.00 48.25 106 LEU A O 1
ATOM 858 N N . HIS A 1 107 ? 53.736 14.162 -65.005 1.00 42.91 107 HIS A N 1
ATOM 859 C CA . HIS A 1 107 ? 55.087 13.698 -64.715 1.00 42.91 107 HIS A CA 1
ATOM 860 C C . HIS A 1 107 ? 55.145 12.172 -64.820 1.00 42.91 107 HIS A C 1
ATOM 862 O O . HIS A 1 107 ? 54.456 11.459 -64.093 1.00 42.91 107 HIS A O 1
ATOM 868 N N . ASP A 1 108 ? 55.934 11.755 -65.802 1.00 43.41 108 ASP A N 1
ATOM 869 C CA . ASP A 1 108 ? 56.336 10.404 -66.150 1.00 43.41 108 ASP A CA 1
ATOM 870 C C . ASP A 1 108 ? 57.128 9.679 -65.048 1.00 43.41 108 ASP A C 1
ATOM 872 O O . ASP A 1 108 ? 57.785 10.307 -64.218 1.00 43.41 108 ASP A O 1
ATOM 876 N N . ASP A 1 109 ? 57.058 8.350 -65.149 1.00 42.81 109 ASP A N 1
ATOM 877 C CA . ASP A 1 109 ? 58.083 7.347 -64.853 1.00 42.81 109 ASP A CA 1
ATOM 878 C C . ASP A 1 109 ? 58.705 7.313 -63.446 1.00 42.81 109 ASP A C 1
ATOM 880 O O . ASP A 1 109 ? 59.576 8.098 -63.093 1.00 42.81 109 ASP A O 1
ATOM 884 N N . ASP A 1 110 ? 58.365 6.276 -62.671 1.00 43.12 110 ASP A N 1
ATOM 885 C CA . ASP A 1 110 ? 59.331 5.177 -62.577 1.00 43.12 110 ASP A CA 1
ATOM 886 C C . ASP A 1 110 ? 58.728 3.900 -61.981 1.00 43.12 110 ASP A C 1
ATOM 888 O O . ASP A 1 110 ? 58.238 3.814 -60.848 1.00 43.12 110 ASP A O 1
ATOM 892 N N . GLU A 1 111 ? 58.822 2.865 -62.797 1.00 48.88 111 GLU A N 1
ATOM 893 C CA . GLU A 1 111 ? 58.511 1.478 -62.533 1.00 48.88 111 GLU A CA 1
ATOM 894 C C . GLU A 1 111 ? 59.605 0.867 -61.642 1.00 48.88 111 GLU A C 1
ATOM 896 O O . GLU A 1 111 ? 60.408 0.059 -62.094 1.00 48.88 111 GLU A O 1
ATOM 901 N N . LEU A 1 112 ? 59.681 1.232 -60.355 1.00 53.62 112 LEU A N 1
ATOM 902 C CA . LEU A 1 112 ? 60.640 0.569 -59.458 1.00 53.62 112 LEU A CA 1
ATOM 903 C C . LEU A 1 112 ? 60.265 0.569 -57.974 1.00 53.62 112 LEU A C 1
ATOM 905 O O . LEU A 1 112 ? 61.063 0.926 -57.116 1.00 53.62 112 LEU A O 1
ATOM 909 N N . THR A 1 113 ? 59.077 0.085 -57.604 1.00 47.38 113 THR A N 1
ATOM 910 C CA . THR A 1 113 ? 58.886 -0.457 -56.240 1.00 47.38 113 THR A CA 1
ATOM 911 C C . THR A 1 113 ? 57.887 -1.611 -56.218 1.00 47.38 113 THR A C 1
ATOM 913 O O . THR A 1 113 ? 56.866 -1.613 -55.533 1.00 47.38 113 THR A O 1
ATOM 916 N N . ARG A 1 114 ? 58.250 -2.682 -56.925 1.00 48.50 114 ARG A N 1
ATOM 917 C CA . ARG A 1 114 ? 57.670 -4.031 -56.822 1.00 48.50 114 ARG A CA 1
ATOM 918 C C . ARG A 1 114 ? 58.090 -4.749 -55.519 1.00 48.50 114 ARG A C 1
ATOM 920 O O . ARG A 1 114 ? 58.414 -5.931 -55.532 1.00 48.50 114 ARG A O 1
ATOM 927 N N . GLN A 1 115 ? 58.131 -4.035 -54.388 1.00 46.38 115 GLN A N 1
ATOM 928 C CA . GLN A 1 115 ? 58.668 -4.555 -53.117 1.00 46.38 115 GLN A CA 1
ATOM 929 C C . GLN A 1 115 ? 57.890 -4.175 -51.847 1.00 46.38 115 GLN A C 1
ATOM 931 O O . GLN A 1 115 ? 58.329 -4.496 -50.745 1.00 46.38 115 GLN A O 1
ATOM 936 N N . HIS A 1 116 ? 56.696 -3.588 -51.963 1.00 44.28 116 HIS A N 1
ATOM 937 C CA . HIS A 1 116 ? 55.806 -3.378 -50.809 1.00 44.28 116 HIS A CA 1
ATOM 938 C C . HIS A 1 116 ? 54.626 -4.366 -50.742 1.00 44.28 116 HIS A C 1
ATOM 940 O O . HIS A 1 116 ? 53.677 -4.162 -49.991 1.00 44.28 116 HIS A O 1
ATOM 946 N N . THR A 1 117 ? 54.716 -5.503 -51.438 1.00 48.12 117 THR A N 1
ATOM 947 C CA . THR A 1 117 ? 53.727 -6.601 -51.397 1.00 48.12 117 THR A CA 1
ATOM 948 C C . THR A 1 117 ? 54.048 -7.686 -50.357 1.00 48.12 117 THR A C 1
ATOM 950 O O . THR A 1 117 ? 53.629 -8.830 -50.498 1.00 48.12 117 THR A O 1
ATOM 953 N N . ALA A 1 118 ? 54.787 -7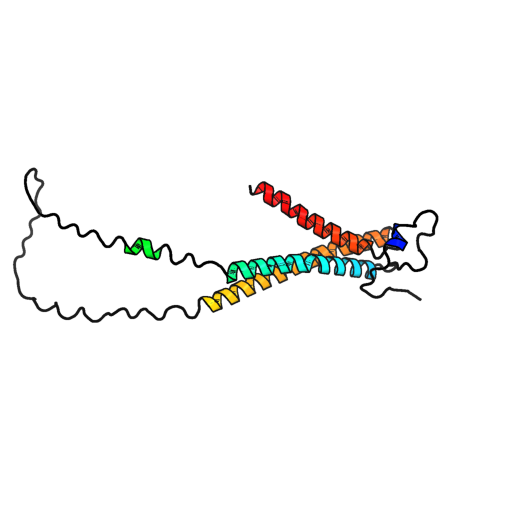.356 -49.290 1.00 48.16 118 ALA A N 1
ATOM 954 C CA . ALA A 1 118 ? 55.127 -8.310 -48.224 1.00 48.16 118 ALA A CA 1
ATOM 955 C C . ALA A 1 118 ? 55.120 -7.703 -46.806 1.00 48.16 118 ALA A C 1
ATOM 957 O O . ALA A 1 118 ? 55.856 -8.156 -45.930 1.00 48.16 118 ALA A O 1
ATOM 958 N N . ARG A 1 119 ? 54.300 -6.670 -46.544 1.00 43.91 119 ARG A N 1
ATOM 959 C CA . ARG A 1 119 ? 54.221 -6.064 -45.197 1.00 43.91 119 ARG A CA 1
ATOM 960 C C . ARG A 1 119 ? 52.832 -5.635 -44.711 1.00 43.91 119 ARG A C 1
ATOM 962 O O . ARG A 1 119 ? 52.743 -4.902 -43.735 1.00 43.91 119 ARG A O 1
ATOM 969 N N . SER A 1 120 ? 51.761 -6.159 -45.310 1.00 46.38 120 SER A N 1
ATOM 970 C CA . SER A 1 120 ? 50.383 -5.991 -44.798 1.00 46.38 120 SER A CA 1
ATOM 971 C C . SER A 1 120 ? 49.789 -7.271 -44.203 1.00 46.38 120 SER A C 1
ATOM 973 O O . SER A 1 120 ? 48.585 -7.377 -43.999 1.00 46.38 120 SER A O 1
ATOM 975 N N . ALA A 1 121 ? 50.631 -8.243 -43.853 1.00 51.28 121 ALA A N 1
ATOM 976 C CA . ALA A 1 121 ? 50.226 -9.449 -43.135 1.00 51.28 121 ALA A CA 1
ATOM 977 C C . ALA A 1 121 ? 50.534 -9.340 -41.633 1.00 51.28 121 ALA A C 1
ATOM 979 O O . ALA A 1 121 ? 51.113 -10.252 -41.046 1.00 51.28 121 ALA A O 1
ATOM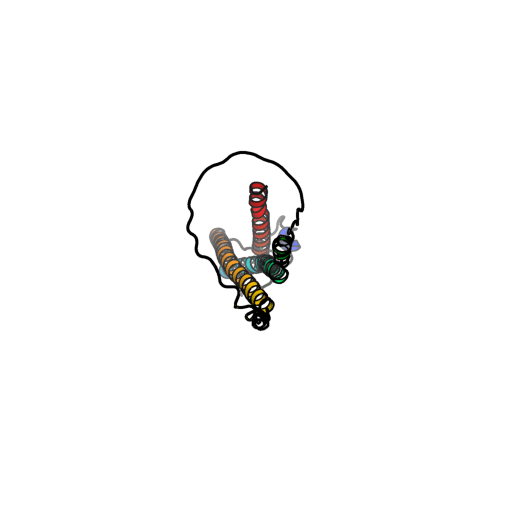 980 N N . THR A 1 122 ? 50.238 -8.210 -40.977 1.00 51.88 122 THR A N 1
ATOM 981 C CA . THR A 1 122 ? 50.431 -8.126 -39.515 1.00 51.88 122 THR A CA 1
ATOM 982 C C . THR A 1 122 ? 49.591 -7.080 -38.787 1.00 51.88 122 THR A C 1
ATOM 984 O O . THR A 1 122 ? 50.065 -6.483 -37.835 1.00 51.88 122 THR A O 1
ATOM 987 N N . ILE A 1 123 ? 48.311 -6.901 -39.118 1.00 51.81 123 ILE A N 1
ATOM 988 C CA . ILE A 1 123 ? 47.350 -6.390 -38.118 1.00 51.81 123 ILE A CA 1
ATOM 989 C C . ILE A 1 123 ? 46.108 -7.278 -38.147 1.00 51.81 123 ILE A C 1
ATOM 991 O O . ILE A 1 123 ? 44.997 -6.895 -38.497 1.00 51.81 123 ILE A O 1
ATOM 995 N N . LYS A 1 124 ? 46.338 -8.540 -37.779 1.00 50.34 124 LYS A N 1
ATOM 996 C CA . LYS A 1 124 ? 45.299 -9.515 -37.463 1.00 50.34 124 LYS A CA 1
ATOM 997 C C . LYS A 1 124 ? 44.564 -9.016 -36.217 1.00 50.34 124 LYS A C 1
ATOM 999 O O . LYS A 1 124 ? 45.026 -9.215 -35.096 1.00 50.34 124 LYS A O 1
ATOM 1004 N N . SER A 1 125 ? 43.478 -8.279 -36.445 1.00 54.66 125 SER A N 1
ATOM 1005 C CA . SER A 1 125 ? 42.280 -8.190 -35.601 1.00 54.66 125 SER A CA 1
ATOM 1006 C C . SER A 1 125 ? 42.516 -8.478 -34.111 1.00 54.66 125 SER A C 1
ATOM 1008 O O . SER A 1 125 ? 42.119 -9.520 -33.586 1.00 54.66 125 SER A O 1
ATOM 1010 N N . ARG A 1 126 ? 43.153 -7.550 -33.395 1.00 49.31 126 ARG A N 1
ATOM 1011 C CA . ARG A 1 126 ? 43.380 -7.681 -31.947 1.00 49.31 126 ARG A CA 1
ATOM 1012 C C . ARG A 1 126 ? 42.274 -7.023 -31.117 1.00 49.31 126 ARG A C 1
ATOM 1014 O O . ARG A 1 126 ? 42.532 -6.505 -30.039 1.00 49.31 126 ARG A O 1
ATOM 1021 N N . SER A 1 127 ? 41.034 -7.073 -31.602 1.00 55.59 127 SER A N 1
ATOM 1022 C CA . SER A 1 127 ? 39.853 -6.567 -30.893 1.00 55.59 127 SER A CA 1
ATOM 1023 C C . SER A 1 127 ? 38.812 -7.672 -30.711 1.00 55.59 127 SER A C 1
ATOM 1025 O O . SER A 1 127 ? 37.704 -7.639 -31.235 1.00 55.59 127 SER A O 1
ATOM 1027 N N . SER A 1 128 ? 39.179 -8.713 -29.965 1.00 56.72 128 SER A N 1
ATOM 1028 C CA . SER A 1 128 ? 38.202 -9.667 -29.438 1.00 56.72 128 SER A CA 1
ATOM 1029 C C . SER A 1 128 ? 38.548 -10.056 -28.001 1.00 56.72 128 SER A C 1
ATOM 1031 O O . SER A 1 128 ? 38.932 -11.181 -27.696 1.00 56.72 128 SER A O 1
ATOM 1033 N N . LYS A 1 129 ? 38.376 -9.115 -27.073 1.00 50.97 129 LYS A N 1
ATOM 1034 C CA . LYS A 1 129 ? 38.052 -9.448 -25.678 1.00 50.97 129 LYS A CA 1
ATOM 1035 C C . LYS A 1 129 ? 36.681 -8.865 -25.360 1.00 50.97 129 LYS A C 1
ATOM 1037 O O . LYS A 1 129 ? 36.521 -7.887 -24.642 1.00 50.97 129 LYS A O 1
ATOM 1042 N N . ARG A 1 130 ? 35.681 -9.462 -26.011 1.00 51.06 130 ARG A N 1
ATOM 1043 C CA . ARG A 1 130 ? 34.257 -9.154 -25.878 1.00 51.06 130 ARG A CA 1
ATOM 1044 C C . ARG A 1 130 ? 33.731 -9.647 -24.522 1.00 51.06 130 ARG A C 1
ATOM 1046 O O . ARG A 1 130 ? 33.848 -10.823 -24.200 1.00 51.06 130 ARG A O 1
ATOM 1053 N N . LYS A 1 131 ? 33.047 -8.732 -23.828 1.00 56.22 131 LYS A N 1
ATOM 1054 C CA . LYS A 1 131 ? 31.743 -8.933 -23.165 1.00 56.22 131 LYS A CA 1
ATOM 1055 C C . LYS A 1 131 ? 31.665 -9.999 -22.058 1.00 56.22 131 LYS A C 1
ATOM 1057 O O . LYS A 1 131 ? 30.904 -10.951 -22.164 1.00 56.22 131 LYS A O 1
ATOM 1062 N N . ARG A 1 132 ? 32.356 -9.781 -20.930 1.00 44.81 132 ARG A N 1
ATOM 1063 C CA . ARG A 1 132 ? 32.078 -10.493 -19.657 1.00 44.81 132 ARG A CA 1
ATOM 1064 C C . ARG A 1 132 ? 31.237 -9.676 -18.652 1.00 44.81 132 ARG A C 1
ATOM 1066 O O . ARG A 1 132 ? 30.917 -10.182 -17.586 1.00 44.81 132 ARG A O 1
ATOM 1073 N N . ASN A 1 133 ? 30.819 -8.452 -19.000 1.00 54.31 133 ASN A N 1
ATOM 1074 C CA . ASN A 1 133 ? 30.081 -7.551 -18.093 1.00 54.31 133 ASN A CA 1
ATOM 1075 C C . ASN A 1 133 ? 28.665 -7.142 -18.547 1.00 54.31 133 ASN A C 1
ATOM 1077 O O . ASN A 1 133 ? 28.021 -6.355 -17.861 1.00 54.31 133 ASN A O 1
ATOM 1081 N N . GLU A 1 134 ? 28.131 -7.685 -19.645 1.00 58.62 134 GLU A N 1
ATOM 1082 C CA . GLU A 1 134 ? 26.763 -7.340 -20.084 1.00 58.62 134 GLU A CA 1
ATOM 1083 C C . GLU A 1 134 ? 25.677 -7.938 -19.174 1.00 58.62 134 GLU A C 1
ATOM 1085 O O . GLU A 1 134 ? 24.652 -7.305 -18.943 1.00 58.62 134 GLU A O 1
ATOM 1090 N N . THR A 1 135 ? 25.895 -9.126 -18.604 1.00 59.38 135 THR A N 1
ATOM 1091 C CA . THR A 1 135 ? 24.903 -9.796 -17.742 1.00 59.38 135 THR A CA 1
ATOM 1092 C C . THR A 1 135 ? 24.894 -9.262 -16.311 1.00 59.38 135 THR A C 1
ATOM 1094 O O . THR A 1 135 ? 23.821 -9.088 -15.738 1.00 59.38 135 THR A O 1
ATOM 1097 N N . ARG A 1 136 ? 26.062 -8.925 -15.741 1.00 65.25 136 ARG A N 1
ATOM 1098 C CA . ARG A 1 136 ? 26.145 -8.310 -14.402 1.00 65.25 136 ARG A CA 1
ATOM 1099 C C . ARG A 1 136 ? 25.495 -6.927 -14.356 1.00 65.25 136 ARG A C 1
ATOM 1101 O O . ARG A 1 136 ? 24.787 -6.644 -13.399 1.00 65.25 136 ARG A O 1
ATOM 1108 N N . SER A 1 137 ? 25.673 -6.117 -15.403 1.00 75.31 137 SER A N 1
ATOM 1109 C CA . SER A 1 137 ? 25.069 -4.780 -15.490 1.00 75.31 137 SER A CA 1
ATOM 1110 C C . SER A 1 137 ? 23.534 -4.828 -15.560 1.00 75.31 137 SER A C 1
ATOM 1112 O O . SER A 1 137 ? 22.860 -4.012 -14.931 1.00 75.31 137 SER A O 1
ATOM 1114 N N . ARG A 1 138 ? 22.968 -5.832 -16.245 1.00 77.56 138 ARG A N 1
ATOM 1115 C CA . ARG A 1 138 ? 21.510 -6.018 -16.355 1.00 77.56 138 ARG A CA 1
ATOM 1116 C C . ARG A 1 138 ? 20.860 -6.380 -15.026 1.00 77.56 138 ARG A C 1
ATOM 1118 O O . ARG A 1 138 ? 19.816 -5.824 -14.699 1.00 77.56 138 ARG A O 1
ATOM 1125 N N . LEU A 1 139 ? 21.483 -7.262 -14.244 1.00 80.00 139 LEU A N 1
ATOM 1126 C CA . LEU A 1 139 ? 20.968 -7.629 -12.923 1.00 80.00 139 LEU A CA 1
ATOM 1127 C C . LEU A 1 139 ? 21.027 -6.453 -11.949 1.00 80.00 139 LEU A C 1
ATOM 1129 O O . LEU A 1 139 ? 20.043 -6.192 -11.266 1.00 80.00 139 LEU A O 1
ATOM 1133 N N . THR A 1 140 ? 22.134 -5.703 -11.923 1.00 84.00 140 THR A N 1
ATOM 1134 C CA . THR A 1 140 ? 22.237 -4.512 -11.065 1.00 84.00 140 THR A CA 1
ATOM 1135 C C . THR A 1 140 ? 21.220 -3.446 -11.450 1.00 84.00 140 THR A C 1
ATOM 1137 O O . THR A 1 140 ? 20.606 -2.857 -10.569 1.00 84.00 140 THR A O 1
ATOM 1140 N N . PHE A 1 141 ? 20.992 -3.230 -12.749 1.00 82.12 141 PHE A N 1
ATOM 1141 C CA . PHE A 1 141 ? 20.001 -2.266 -13.223 1.00 82.12 141 PHE A CA 1
ATOM 1142 C C . PHE A 1 141 ? 18.566 -2.712 -12.902 1.00 82.12 141 PHE A C 1
ATOM 1144 O O . PHE A 1 141 ? 17.772 -1.910 -12.422 1.00 82.12 141 PHE A O 1
ATOM 1151 N N . SER A 1 142 ? 18.251 -4.000 -13.072 1.00 83.12 142 SER A N 1
ATOM 1152 C CA . SER A 1 142 ? 16.934 -4.559 -12.726 1.00 83.12 142 SER A CA 1
ATOM 1153 C C . SER A 1 142 ? 16.666 -4.501 -11.223 1.00 83.12 142 SER A C 1
ATOM 1155 O O . SER A 1 142 ? 15.560 -4.172 -10.805 1.00 83.12 142 SER A O 1
ATOM 1157 N N . LEU A 1 143 ? 17.677 -4.794 -10.398 1.00 85.50 143 LEU A N 1
ATOM 1158 C CA . LEU A 1 143 ? 17.573 -4.710 -8.942 1.00 85.50 143 LEU A CA 1
ATOM 1159 C C . LEU A 1 143 ? 17.400 -3.258 -8.489 1.00 85.50 143 LEU A C 1
ATOM 1161 O O . LEU A 1 143 ? 16.580 -2.994 -7.617 1.00 85.50 143 LEU A O 1
ATOM 1165 N N . LEU A 1 144 ? 18.109 -2.315 -9.116 1.00 86.12 144 LEU A N 1
ATOM 1166 C CA . LEU A 1 144 ? 17.935 -0.887 -8.858 1.00 86.12 144 LEU A CA 1
ATOM 1167 C C . LEU A 1 144 ? 16.520 -0.434 -9.237 1.00 86.12 144 LEU A C 1
ATOM 1169 O O . LEU A 1 144 ? 15.882 0.245 -8.443 1.00 86.12 144 LEU A O 1
ATOM 1173 N N . ALA A 1 145 ? 15.996 -0.868 -10.387 1.00 84.69 145 ALA A N 1
ATOM 1174 C CA . ALA A 1 145 ? 14.623 -0.579 -10.797 1.00 84.69 145 ALA A CA 1
ATOM 1175 C C . ALA A 1 145 ? 13.589 -1.146 -9.810 1.00 84.69 145 ALA A C 1
ATOM 1177 O O . ALA A 1 145 ? 12.677 -0.426 -9.411 1.00 84.69 145 ALA A O 1
ATOM 1178 N N . LEU A 1 146 ? 13.760 -2.395 -9.361 1.00 86.19 146 LEU A N 1
ATOM 1179 C CA . LEU A 1 146 ? 12.907 -3.002 -8.336 1.00 86.19 146 LEU A CA 1
ATOM 1180 C C . LEU A 1 146 ? 12.968 -2.209 -7.030 1.00 86.19 146 LEU A C 1
ATOM 1182 O O . LEU A 1 146 ? 11.927 -1.905 -6.457 1.00 86.19 146 LEU A O 1
ATOM 1186 N N . LEU A 1 147 ? 14.171 -1.858 -6.570 1.00 86.38 147 LEU A N 1
ATOM 1187 C CA . LEU A 1 147 ? 14.368 -1.134 -5.318 1.00 86.38 147 LEU A CA 1
ATOM 1188 C C . LEU A 1 147 ? 13.738 0.255 -5.390 1.00 86.38 147 LEU A C 1
ATOM 1190 O O . LEU A 1 147 ? 13.010 0.624 -4.479 1.00 86.38 147 LEU A O 1
ATOM 1194 N N . VAL A 1 148 ? 13.961 0.994 -6.478 1.00 88.88 148 VAL A N 1
ATOM 1195 C CA . VAL A 1 148 ? 13.339 2.304 -6.711 1.00 88.88 148 VAL A CA 1
ATOM 1196 C C . VAL A 1 148 ? 11.819 2.177 -6.742 1.00 88.88 148 VAL A C 1
ATOM 1198 O O . VAL A 1 148 ? 11.128 2.925 -6.061 1.00 88.88 148 VAL A O 1
ATOM 1201 N N . PHE A 1 149 ? 11.275 1.208 -7.473 1.00 86.25 149 PHE A N 1
ATOM 1202 C CA . PHE A 1 149 ? 9.828 1.027 -7.543 1.00 86.25 149 PHE A CA 1
ATOM 1203 C C . PHE A 1 149 ? 9.227 0.680 -6.173 1.00 86.25 149 PHE A C 1
ATOM 1205 O O . PHE A 1 149 ? 8.183 1.205 -5.791 1.00 86.25 149 PHE A O 1
ATOM 1212 N N . LEU A 1 150 ? 9.921 -0.156 -5.402 1.00 86.88 150 LEU A N 1
ATOM 1213 C CA . LEU A 1 150 ? 9.505 -0.554 -4.065 1.00 86.88 150 LEU A CA 1
ATOM 1214 C C . LEU A 1 150 ? 9.591 0.613 -3.074 1.00 86.88 150 LEU A C 1
ATOM 1216 O O . LEU A 1 150 ? 8.655 0.813 -2.309 1.00 86.88 150 LEU A O 1
ATOM 1220 N N . THR A 1 151 ? 10.654 1.420 -3.099 1.00 89.44 151 THR A N 1
ATOM 1221 C CA . THR A 1 151 ? 10.799 2.563 -2.183 1.00 89.44 151 THR A CA 1
ATOM 1222 C C . THR A 1 151 ? 9.831 3.691 -2.511 1.00 89.44 151 THR A C 1
ATOM 1224 O O . THR A 1 151 ? 9.169 4.188 -1.603 1.00 89.44 151 THR A O 1
ATOM 1227 N N . PHE A 1 152 ? 9.687 4.068 -3.783 1.00 89.44 152 PHE A N 1
ATOM 1228 C CA . PHE A 1 152 ? 8.727 5.096 -4.195 1.00 89.44 152 PHE A CA 1
ATOM 1229 C C . PHE A 1 152 ? 7.281 4.623 -4.013 1.00 89.44 152 PHE A C 1
ATOM 1231 O O . PHE A 1 152 ? 6.448 5.388 -3.529 1.00 89.44 152 PHE A O 1
ATOM 1238 N N . GLY A 1 153 ? 6.988 3.357 -4.324 1.00 86.25 153 GLY A N 1
ATOM 1239 C CA . GLY A 1 153 ? 5.674 2.753 -4.103 1.00 86.25 153 GLY A CA 1
ATOM 1240 C C . GLY A 1 153 ? 5.300 2.691 -2.622 1.00 86.25 153 GLY A C 1
ATOM 1241 O O . GLY A 1 153 ? 4.200 3.099 -2.247 1.00 86.25 153 GLY A O 1
ATOM 1242 N N . LEU A 1 154 ? 6.223 2.265 -1.753 1.00 87.94 154 LEU A N 1
ATOM 1243 C CA . LEU A 1 154 ? 6.017 2.273 -0.300 1.00 87.94 154 LEU A CA 1
ATOM 1244 C C . LEU A 1 154 ? 5.887 3.695 0.251 1.00 87.94 154 LEU A C 1
ATOM 1246 O O . LEU A 1 154 ? 5.023 3.938 1.090 1.00 87.94 154 LEU A O 1
ATOM 1250 N N . ALA A 1 155 ? 6.686 4.650 -0.224 1.00 90.12 155 ALA A N 1
ATOM 1251 C CA . ALA A 1 155 ? 6.563 6.050 0.180 1.00 90.12 155 ALA A CA 1
ATOM 1252 C C . ALA A 1 155 ? 5.188 6.628 -0.202 1.00 90.12 155 ALA A C 1
ATOM 1254 O O . ALA A 1 155 ? 4.496 7.187 0.645 1.00 90.12 155 ALA A O 1
ATOM 1255 N N . GLY A 1 156 ? 4.736 6.421 -1.442 1.00 86.38 156 GLY A N 1
ATOM 1256 C CA . GLY A 1 156 ? 3.400 6.842 -1.873 1.00 86.38 156 GLY A CA 1
ATOM 1257 C C . GLY A 1 156 ? 2.288 6.165 -1.068 1.00 86.38 156 GLY A C 1
ATOM 1258 O O . GLY A 1 156 ? 1.376 6.830 -0.578 1.00 86.38 156 GLY A O 1
ATOM 1259 N N . THR A 1 157 ? 2.411 4.854 -0.849 1.00 88.38 157 THR A N 1
ATOM 1260 C CA . THR A 1 157 ? 1.452 4.068 -0.058 1.00 88.38 157 THR A CA 1
ATOM 1261 C C . THR A 1 157 ? 1.376 4.555 1.377 1.00 88.38 157 THR A C 1
ATOM 1263 O O . THR A 1 157 ? 0.283 4.704 1.909 1.00 88.38 157 THR A O 1
ATOM 1266 N N . THR A 1 158 ? 2.512 4.803 2.026 1.00 89.62 158 THR A N 1
ATOM 1267 C CA . THR A 1 158 ? 2.540 5.258 3.422 1.00 89.62 158 THR A CA 1
ATOM 1268 C C . THR A 1 158 ? 1.899 6.629 3.570 1.00 89.62 158 THR A C 1
ATOM 1270 O O . THR A 1 158 ? 1.080 6.798 4.469 1.00 89.62 158 THR A O 1
ATOM 1273 N N . ILE A 1 159 ? 2.173 7.572 2.663 1.00 92.25 159 ILE A N 1
ATOM 1274 C CA . ILE A 1 159 ? 1.532 8.896 2.668 1.00 92.25 159 ILE A CA 1
ATOM 1275 C C . ILE A 1 159 ? 0.015 8.758 2.489 1.00 92.25 159 ILE A C 1
ATOM 1277 O O . ILE A 1 159 ? -0.749 9.277 3.304 1.00 92.25 159 ILE A O 1
ATOM 1281 N N . ALA A 1 160 ? -0.430 8.016 1.472 1.00 86.75 160 ALA A N 1
ATOM 1282 C CA . ALA A 1 160 ? -1.853 7.791 1.219 1.00 86.75 160 ALA A CA 1
ATOM 1283 C C . ALA A 1 160 ? -2.541 7.089 2.404 1.00 86.75 160 ALA A C 1
ATOM 1285 O O . ALA A 1 160 ? -3.609 7.508 2.850 1.00 86.75 160 ALA A O 1
ATOM 1286 N N . SER A 1 161 ? -1.890 6.075 2.977 1.00 87.81 161 SER A N 1
ATOM 1287 C CA . SER A 1 161 ? -2.393 5.328 4.134 1.00 87.81 161 SER A CA 1
ATOM 1288 C C . SER A 1 161 ? -2.519 6.220 5.363 1.00 87.81 161 SER A C 1
ATOM 1290 O O . SER A 1 161 ? -3.510 6.122 6.082 1.00 87.81 161 SER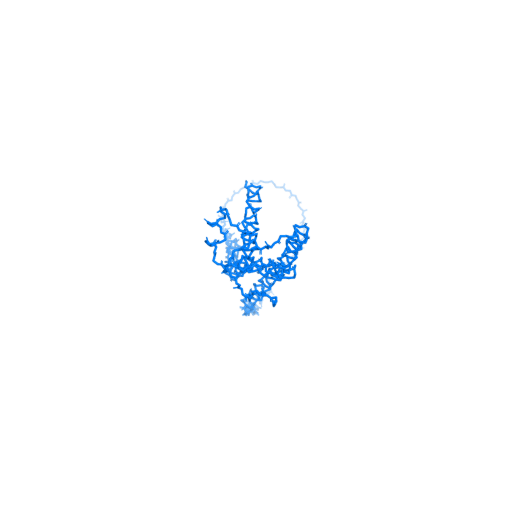 A O 1
ATOM 1292 N N . VAL A 1 162 ? -1.554 7.112 5.609 1.00 92.38 162 VAL A N 1
ATOM 1293 C CA . VAL A 1 162 ? -1.623 8.088 6.706 1.00 92.38 162 VAL A CA 1
ATOM 1294 C C . VAL A 1 162 ? -2.801 9.035 6.505 1.00 92.38 162 VAL A C 1
ATOM 1296 O O . VAL A 1 162 ? -3.559 9.238 7.449 1.00 92.38 162 VAL A O 1
ATOM 1299 N N . LEU A 1 163 ? -3.008 9.562 5.295 1.00 91.56 163 LEU A N 1
ATOM 1300 C CA . LEU A 1 163 ? -4.140 10.448 5.001 1.00 91.56 163 LEU A CA 1
ATOM 1301 C C . LEU A 1 163 ? -5.484 9.760 5.270 1.00 91.56 163 LEU A C 1
ATOM 1303 O O . LEU A 1 163 ? -6.308 10.303 6.004 1.00 91.56 163 LEU A O 1
ATOM 1307 N N . VAL A 1 164 ? -5.685 8.544 4.757 1.00 88.94 164 VAL A N 1
ATOM 1308 C CA . VAL A 1 164 ? -6.922 7.771 4.982 1.00 88.94 164 VAL A CA 1
ATOM 1309 C C . VAL A 1 164 ? -7.113 7.448 6.467 1.00 88.94 164 VAL A C 1
ATOM 1311 O O . VAL A 1 164 ? -8.216 7.571 7.001 1.00 88.94 164 VAL A O 1
ATOM 1314 N N . SER A 1 165 ? -6.035 7.096 7.167 1.00 86.25 165 SER A N 1
ATOM 1315 C CA . SER A 1 165 ? -6.087 6.774 8.598 1.00 86.25 165 SER A CA 1
ATOM 1316 C C . SER A 1 165 ? -6.391 8.004 9.455 1.00 86.25 165 SER A C 1
ATOM 1318 O O . SER A 1 165 ? -7.123 7.896 10.440 1.00 86.25 165 SER A O 1
ATOM 1320 N N . LEU A 1 166 ? -5.884 9.182 9.080 1.00 89.31 166 LEU A N 1
ATOM 1321 C CA . LEU A 1 166 ? -6.220 10.455 9.721 1.00 89.31 166 LEU A CA 1
ATOM 1322 C C . LEU A 1 166 ? -7.678 10.846 9.470 1.00 89.31 166 LEU A C 1
ATOM 1324 O O . LEU A 1 166 ? -8.352 11.257 10.413 1.00 89.31 166 LEU A O 1
ATOM 1328 N N . LEU A 1 167 ? -8.179 10.675 8.242 1.00 89.44 167 LEU A N 1
ATOM 1329 C CA . LEU A 1 167 ? -9.585 10.923 7.911 1.00 89.44 167 LEU A CA 1
ATOM 1330 C C . LEU A 1 167 ? -10.514 10.040 8.752 1.00 89.44 167 LEU A C 1
ATOM 1332 O O . LEU A 1 167 ? -11.441 10.561 9.374 1.00 89.44 167 LEU A O 1
ATOM 1336 N N . MET A 1 168 ? -10.223 8.740 8.866 1.00 85.81 168 MET A N 1
ATOM 1337 C CA . MET A 1 168 ? -11.023 7.851 9.718 1.00 85.81 168 MET A CA 1
ATOM 1338 C C . MET A 1 168 ? -10.901 8.179 11.201 1.00 85.81 168 MET A C 1
ATOM 1340 O O . MET A 1 168 ? -11.906 8.177 11.907 1.00 85.81 168 MET A O 1
ATOM 1344 N N . SER A 1 169 ? -9.707 8.526 11.675 1.00 85.94 169 SER A N 1
ATOM 1345 C CA . SER A 1 169 ? -9.505 8.935 13.071 1.00 85.94 169 SER A CA 1
ATOM 1346 C C . SER A 1 169 ? -10.277 10.213 13.413 1.00 85.94 169 SER A C 1
ATOM 1348 O O . SER A 1 169 ? -10.857 10.327 14.494 1.00 85.94 169 SER A O 1
ATOM 1350 N N . GLY A 1 170 ? -10.307 11.176 12.488 1.00 85.69 170 GLY A N 1
ATOM 1351 C CA . GLY A 1 170 ? -11.068 12.416 12.625 1.00 85.69 170 GLY A CA 1
ATOM 1352 C C . GLY A 1 170 ? -12.573 12.168 12.628 1.00 85.69 170 GLY A C 1
ATOM 1353 O O . GLY A 1 170 ? -13.270 12.654 13.517 1.00 85.69 170 GLY A O 1
ATOM 1354 N N . MET A 1 171 ? -13.061 11.358 11.687 1.00 86.69 171 MET A N 1
ATOM 1355 C CA . MET A 1 171 ? -14.471 10.972 11.612 1.00 86.69 171 MET A CA 1
ATOM 1356 C C . MET A 1 171 ? -14.922 10.231 12.874 1.00 86.69 171 MET A C 1
ATOM 1358 O O . MET A 1 171 ? -15.984 10.527 13.414 1.00 86.69 171 MET A O 1
ATOM 1362 N N . PHE A 1 172 ? -14.087 9.331 13.393 1.00 84.56 172 PHE A N 1
ATOM 1363 C CA . PHE A 1 172 ? -14.337 8.622 14.644 1.00 84.56 172 PHE A CA 1
ATOM 1364 C C . PHE A 1 172 ? -14.461 9.584 15.831 1.00 84.56 172 PHE A C 1
ATOM 1366 O O . PHE A 1 172 ? -15.433 9.536 16.584 1.00 84.56 172 PHE A O 1
ATOM 1373 N N . LYS A 1 173 ? -13.512 10.520 15.961 1.00 84.94 173 LYS A N 1
ATOM 1374 C CA . LYS A 1 173 ? -13.525 11.520 17.036 1.00 84.94 173 LYS A CA 1
ATOM 1375 C C . LYS A 1 173 ? -14.737 12.455 16.953 1.00 84.94 173 LYS A C 1
ATOM 1377 O O . LYS A 1 173 ? -15.238 12.869 17.993 1.00 84.94 173 LYS A O 1
ATOM 1382 N N . ALA A 1 174 ? -15.191 12.792 15.746 1.00 85.88 174 ALA A N 1
ATOM 1383 C CA . ALA A 1 174 ? -16.354 13.653 15.531 1.00 85.88 174 ALA A CA 1
ATOM 1384 C C . ALA A 1 174 ? -17.690 12.921 15.735 1.00 85.88 174 ALA A C 1
ATOM 1386 O O . ALA A 1 174 ? -18.652 13.532 16.190 1.00 85.88 174 ALA A O 1
ATOM 1387 N N . GLY A 1 175 ? -17.751 11.630 15.400 1.00 80.06 175 GLY A N 1
ATOM 1388 C CA . GLY A 1 175 ? -18.962 10.820 15.519 1.00 80.06 175 GLY A CA 1
ATOM 1389 C C . GLY A 1 175 ? -19.234 10.308 16.933 1.00 80.06 175 GLY A C 1
ATOM 1390 O O . GLY A 1 175 ? -20.386 10.066 17.267 1.00 80.06 175 GLY A O 1
ATOM 1391 N N . GLY A 1 176 ? -18.201 10.137 17.767 1.00 78.31 176 GLY A N 1
ATOM 1392 C CA . GLY A 1 176 ? -18.365 9.579 19.116 1.00 78.31 176 GLY A CA 1
ATOM 1393 C C . GLY A 1 176 ? -18.910 8.142 19.126 1.00 78.31 176 GLY A C 1
ATOM 1394 O O . GLY A 1 176 ? -19.459 7.707 20.133 1.00 78.31 176 GLY A O 1
ATOM 1395 N N . TYR A 1 177 ? -18.783 7.423 18.006 1.00 76.69 177 TYR A N 1
ATOM 1396 C CA . TYR A 1 177 ? -19.318 6.075 17.810 1.00 76.69 177 TYR A CA 1
ATOM 1397 C C . TYR A 1 177 ? -18.240 5.014 18.015 1.00 76.69 177 TYR A C 1
ATOM 1399 O O . TYR A 1 177 ? -17.109 5.210 17.586 1.00 76.69 177 TYR A O 1
ATOM 1407 N N . SER A 1 178 ? -18.604 3.859 18.575 1.00 73.75 178 SER A N 1
ATOM 1408 C CA . SER A 1 178 ? -17.757 2.661 18.591 1.00 73.75 178 SER A CA 1
ATOM 1409 C C . SER A 1 178 ? -17.613 2.105 17.166 1.00 73.75 178 SER A C 1
ATOM 1411 O O . SER A 1 178 ? -18.603 1.883 16.469 1.00 73.75 178 SER A O 1
ATOM 1413 N N . MET A 1 179 ? -16.376 1.914 16.694 1.00 75.38 179 MET A N 1
ATOM 1414 C CA . MET A 1 179 ? -16.095 1.555 15.298 1.00 75.38 179 MET A CA 1
ATOM 1415 C C . MET A 1 179 ? -15.780 0.070 15.179 1.00 75.38 179 MET A C 1
ATOM 1417 O O . MET A 1 179 ? -14.892 -0.444 15.858 1.00 75.38 179 MET A O 1
ATOM 1421 N N . SER A 1 180 ? -16.496 -0.615 14.289 1.00 80.44 180 SER A N 1
ATOM 1422 C CA . SER A 1 180 ? -16.210 -2.008 13.949 1.00 80.44 180 SER A CA 1
ATOM 1423 C C . SER A 1 180 ? -14.820 -2.146 13.317 1.00 80.44 180 SER A C 1
ATOM 1425 O O . SER A 1 180 ? -14.411 -1.337 12.475 1.00 80.44 180 SER A O 1
ATOM 1427 N N . THR A 1 181 ? -14.119 -3.222 13.677 1.00 81.12 181 THR A N 1
ATOM 1428 C CA . THR A 1 181 ? -12.829 -3.616 13.082 1.00 81.12 181 THR A CA 1
ATOM 1429 C C . THR A 1 181 ? -12.927 -3.927 11.579 1.00 81.12 181 THR A C 1
ATOM 1431 O O . THR A 1 181 ? -11.909 -3.890 10.882 1.00 81.12 181 THR A O 1
ATOM 1434 N N . TRP A 1 182 ? -14.138 -4.135 11.043 1.00 80.44 182 TRP A N 1
ATOM 1435 C CA . TRP A 1 182 ? -14.398 -4.321 9.609 1.00 80.44 182 TRP A CA 1
ATOM 1436 C C . TRP A 1 182 ? -14.290 -3.046 8.789 1.00 80.44 182 TRP A C 1
ATOM 1438 O O . TRP A 1 182 ? -13.956 -3.110 7.606 1.00 80.44 182 TRP A O 1
ATOM 1448 N N . ILE A 1 183 ? -14.564 -1.886 9.384 1.00 83.31 183 ILE A N 1
ATOM 1449 C CA . ILE A 1 183 ? -14.610 -0.632 8.628 1.00 83.31 183 ILE A CA 1
ATOM 1450 C C . ILE A 1 183 ? -13.222 -0.283 8.054 1.00 83.31 183 ILE A C 1
ATOM 1452 O O . ILE A 1 183 ? -13.139 -0.025 6.850 1.00 83.31 183 ILE A O 1
ATOM 1456 N N . PRO A 1 184 ? -12.118 -0.345 8.828 1.00 83.19 184 PRO A N 1
ATOM 1457 C CA . PRO A 1 184 ? -10.766 -0.186 8.287 1.00 83.19 184 PRO A CA 1
ATOM 1458 C C . PRO A 1 184 ? -10.416 -1.181 7.169 1.00 83.19 184 PRO A C 1
ATOM 1460 O O . PRO A 1 184 ? -9.781 -0.804 6.184 1.00 83.19 184 PRO A O 1
ATOM 1463 N N . PHE A 1 185 ? -10.847 -2.440 7.300 1.00 84.00 185 PHE A N 1
ATOM 1464 C CA . PHE A 1 185 ? -10.610 -3.492 6.308 1.00 84.00 185 PHE A CA 1
ATOM 1465 C C . PHE A 1 185 ? -11.340 -3.204 4.989 1.00 84.00 185 PHE A C 1
ATOM 1467 O O . PHE A 1 185 ? -10.714 -3.160 3.930 1.00 84.00 185 PHE A O 1
ATOM 1474 N N . LEU A 1 186 ? -12.651 -2.951 5.048 1.00 85.31 186 LEU A N 1
ATOM 1475 C CA . LEU A 1 186 ? -13.465 -2.631 3.871 1.00 85.31 186 LEU A CA 1
ATOM 1476 C C . LEU A 1 186 ? -12.989 -1.340 3.204 1.00 85.31 186 LEU A C 1
ATOM 1478 O O . LEU A 1 186 ? -12.897 -1.282 1.979 1.00 85.31 186 LEU A O 1
ATOM 1482 N N . GLY A 1 187 ? -12.622 -0.332 3.998 1.00 84.94 187 GLY A N 1
ATOM 1483 C CA . GLY A 1 187 ? -12.039 0.910 3.496 1.00 84.94 187 GLY A CA 1
ATOM 1484 C C . GLY A 1 187 ? -10.754 0.673 2.701 1.00 84.94 187 GLY A C 1
ATOM 1485 O O . GLY A 1 187 ? -10.593 1.239 1.619 1.00 84.94 187 GLY A O 1
ATOM 1486 N N . ALA A 1 188 ? -9.867 -0.205 3.178 1.00 87.31 188 ALA A N 1
ATOM 1487 C CA . ALA A 1 188 ? -8.647 -0.563 2.457 1.00 87.31 188 ALA A CA 1
ATOM 1488 C C . ALA A 1 188 ? -8.940 -1.324 1.150 1.00 87.31 188 ALA A C 1
ATOM 1490 O O . ALA A 1 188 ? -8.352 -1.009 0.115 1.00 87.31 188 ALA A O 1
ATOM 1491 N N . VAL A 1 189 ? -9.888 -2.270 1.165 1.00 87.00 189 VAL A N 1
ATOM 1492 C CA . VAL A 1 189 ? -10.314 -3.006 -0.040 1.00 87.00 189 VAL A CA 1
ATOM 1493 C C . VAL A 1 189 ? -10.887 -2.054 -1.091 1.00 87.00 189 VAL A C 1
ATOM 1495 O O . VAL A 1 189 ? -10.465 -2.090 -2.245 1.00 87.00 189 VAL A O 1
ATOM 1498 N N . ILE A 1 190 ? -11.801 -1.163 -0.699 1.00 87.69 190 ILE A N 1
ATOM 1499 C CA . ILE A 1 190 ? -12.386 -0.160 -1.601 1.00 87.69 190 ILE A CA 1
ATOM 1500 C C . ILE A 1 190 ? -11.297 0.763 -2.153 1.00 87.69 190 ILE A C 1
ATOM 1502 O O . ILE A 1 190 ? -11.283 1.028 -3.349 1.00 87.69 190 ILE A O 1
ATOM 1506 N N . SER A 1 191 ? -10.354 1.208 -1.320 1.00 87.44 191 SER A N 1
ATOM 1507 C CA . SER A 1 191 ? -9.255 2.085 -1.753 1.00 87.44 191 SER A CA 1
ATOM 1508 C C . SER A 1 191 ? -8.374 1.426 -2.816 1.00 87.44 191 SER A C 1
ATOM 1510 O O . SER A 1 191 ? -8.001 2.065 -3.802 1.00 87.44 191 SER A O 1
ATOM 1512 N N . VAL A 1 192 ? -8.091 0.129 -2.671 1.00 87.38 192 VAL A N 1
ATOM 1513 C CA . VAL A 1 192 ? -7.384 -0.641 -3.700 1.00 87.38 192 VAL A CA 1
ATOM 1514 C C . VAL A 1 192 ? -8.218 -0.774 -4.968 1.00 87.38 192 VAL A C 1
ATOM 1516 O O . VAL A 1 192 ? -7.693 -0.552 -6.055 1.00 87.38 192 VAL A O 1
ATOM 1519 N N . LEU A 1 193 ? -9.510 -1.085 -4.858 1.00 87.31 193 LEU A N 1
ATOM 1520 C CA . LEU A 1 193 ? -10.393 -1.184 -6.024 1.00 87.31 193 LEU A CA 1
ATOM 1521 C C . LEU A 1 193 ? -10.490 0.145 -6.780 1.00 87.31 193 LEU A C 1
ATOM 1523 O O . LEU A 1 193 ? -10.380 0.153 -8.001 1.00 87.31 193 LEU A O 1
ATOM 1527 N N . VAL A 1 194 ? -10.625 1.267 -6.072 1.00 87.19 194 VAL A N 1
ATOM 1528 C CA . VAL A 1 194 ? -10.618 2.615 -6.659 1.00 87.19 194 VAL A CA 1
ATOM 1529 C C . VAL A 1 194 ? -9.285 2.893 -7.344 1.00 87.19 194 VAL A C 1
ATOM 1531 O O . VAL A 1 194 ? -9.269 3.415 -8.456 1.00 87.19 194 VAL A O 1
ATOM 1534 N N . SER A 1 195 ? -8.170 2.501 -6.729 1.00 84.19 195 SER A N 1
ATOM 1535 C CA . SER A 1 195 ? -6.839 2.662 -7.320 1.00 84.19 195 SER A CA 1
ATOM 1536 C C . SER A 1 195 ? -6.687 1.844 -8.605 1.00 84.19 195 SER A C 1
ATOM 1538 O O . SER A 1 195 ? -6.179 2.355 -9.599 1.00 84.19 195 SER A O 1
ATOM 1540 N N . VAL A 1 196 ? -7.189 0.605 -8.627 1.00 84.81 196 VAL A N 1
ATOM 1541 C CA . VAL A 1 196 ? -7.208 -0.249 -9.826 1.00 84.81 196 VAL A CA 1
ATOM 1542 C C . VAL A 1 196 ? -8.125 0.330 -10.907 1.00 84.81 196 VAL A C 1
ATOM 1544 O O . VAL A 1 196 ? -7.739 0.378 -12.072 1.00 84.81 196 VAL A O 1
ATOM 1547 N N . LEU A 1 197 ? -9.310 0.823 -10.542 1.00 86.06 197 LEU A N 1
ATOM 1548 C CA . LEU A 1 197 ? -10.243 1.460 -11.477 1.00 86.06 197 LEU A CA 1
ATOM 1549 C C . LEU A 1 197 ? -9.691 2.772 -12.048 1.00 86.06 197 LEU A C 1
ATOM 1551 O O . LEU A 1 197 ? -9.924 3.071 -13.214 1.00 86.06 197 LEU A O 1
ATOM 1555 N N . SER A 1 198 ? -8.910 3.523 -11.272 1.00 84.06 198 SER A N 1
ATOM 1556 C CA . SER A 1 198 ? -8.286 4.782 -11.711 1.00 84.06 198 SER A CA 1
ATOM 1557 C C . SER A 1 198 ? -7.211 4.580 -12.784 1.00 84.06 198 SER A C 1
ATOM 1559 O O . SER A 1 198 ? -6.859 5.518 -13.495 1.00 84.06 198 SER A O 1
ATOM 1561 N N . ILE A 1 199 ? -6.706 3.356 -12.948 1.00 83.75 199 ILE A N 1
ATOM 1562 C CA . ILE A 1 199 ? -5.788 3.014 -14.041 1.00 83.75 199 ILE A CA 1
ATOM 1563 C C . ILE A 1 199 ? -6.540 2.982 -15.381 1.00 83.75 199 ILE A C 1
ATOM 1565 O O . ILE A 1 199 ? -5.953 3.264 -16.422 1.00 83.75 199 ILE A O 1
ATOM 1569 N N . TRP A 1 200 ? -7.845 2.697 -15.372 1.00 77.56 200 TRP A N 1
ATOM 1570 C CA . TRP A 1 200 ? -8.635 2.456 -16.581 1.00 77.56 200 TRP A CA 1
ATOM 1571 C C . TRP A 1 200 ? -8.800 3.686 -17.499 1.00 77.56 200 TRP A C 1
ATOM 1573 O O . TRP A 1 200 ? -8.542 3.538 -18.692 1.00 77.56 200 TRP A O 1
ATOM 1583 N N . PRO A 1 201 ? -9.119 4.905 -17.005 1.00 79.19 201 PRO A N 1
ATOM 1584 C CA . PRO A 1 201 ? -9.156 6.111 -17.842 1.00 79.19 201 PRO A CA 1
ATOM 1585 C C . PRO A 1 201 ? -7.827 6.376 -18.556 1.00 79.19 201 PRO A C 1
ATOM 1587 O O . PRO A 1 201 ? -7.808 6.681 -19.740 1.00 79.19 201 PRO A O 1
ATOM 1590 N N . THR A 1 202 ? -6.70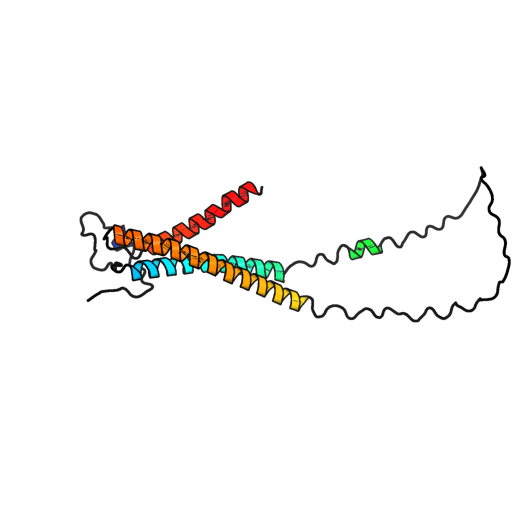9 6.133 -17.865 1.00 72.44 202 THR A N 1
ATOM 1591 C CA . THR A 1 202 ? -5.359 6.294 -18.429 1.00 72.44 202 THR A CA 1
ATOM 1592 C C . THR A 1 202 ? -5.097 5.332 -19.595 1.00 72.44 202 THR A C 1
ATOM 1594 O O . THR A 1 202 ? -4.319 5.645 -20.489 1.00 72.44 202 THR A O 1
ATOM 1597 N N . VAL A 1 203 ? -5.730 4.153 -19.597 1.00 70.69 203 VAL A N 1
ATOM 1598 C CA . VAL A 1 203 ? -5.624 3.178 -20.696 1.00 70.69 203 VAL A CA 1
ATOM 1599 C C . VAL A 1 203 ? -6.494 3.585 -21.882 1.00 70.69 203 VAL A C 1
ATOM 1601 O O . VAL A 1 203 ? -6.073 3.404 -23.021 1.00 70.69 203 VAL A O 1
ATOM 1604 N N . VAL A 1 204 ? -7.684 4.133 -21.627 1.00 78.88 204 VAL A N 1
ATOM 1605 C CA . VAL A 1 204 ? -8.594 4.589 -22.689 1.00 78.88 204 VAL A CA 1
ATOM 1606 C C . VAL A 1 204 ? -8.046 5.832 -23.388 1.00 78.88 204 VAL A C 1
ATOM 1608 O O . VAL A 1 204 ? -8.106 5.888 -24.606 1.00 78.88 204 VAL A O 1
ATOM 1611 N N . ASP A 1 205 ? -7.439 6.770 -22.658 1.00 74.50 205 ASP A N 1
ATOM 1612 C CA . ASP A 1 205 ? -6.814 7.965 -23.252 1.00 74.50 205 ASP A CA 1
ATOM 1613 C C . ASP A 1 205 ? -5.537 7.652 -24.062 1.00 74.50 205 ASP A C 1
ATOM 1615 O O . ASP A 1 205 ? -5.026 8.509 -24.782 1.00 74.50 205 ASP A O 1
ATOM 1619 N N . LEU A 1 206 ? -4.990 6.439 -23.928 1.00 71.56 206 LEU A N 1
ATOM 1620 C CA . LEU A 1 206 ? -3.774 5.998 -24.616 1.00 71.56 206 LEU A CA 1
ATOM 1621 C C . LEU A 1 206 ? -4.053 5.257 -25.941 1.00 71.56 206 LEU A C 1
ATOM 1623 O O . LEU A 1 206 ? -3.127 5.108 -26.741 1.00 71.56 206 LEU A O 1
ATOM 1627 N N . ILE A 1 207 ? -5.280 4.765 -26.155 1.00 61.72 207 ILE A N 1
ATOM 1628 C CA . ILE A 1 207 ? -5.717 4.027 -27.360 1.00 61.72 207 ILE A CA 1
ATOM 1629 C C . ILE A 1 207 ? -6.375 4.987 -28.349 1.00 61.72 207 ILE A C 1
ATOM 1631 O O . ILE A 1 207 ? -6.036 4.882 -29.550 1.00 61.72 207 ILE A O 1
#

Organism: NCBI:txid1884261

pLDDT: mean 70.18, std 16.09, range [39.41, 92.38]

Secondary structure (DSSP, 8-state):
---PPPSS----HHHHHS--TTS-SS-BTB-EE-SHHHHHHHHHHHHHHHHHHHHHHHHHHHHHHHHT---GGGSHHHHTTSTT-----------------------------TT-TTS-S----------SSHHHHHHHHHHHHHHHHHHHHHHHHHHHHHHHHHHHHHHHHHHTPPEETHHHHHHHHHHHHHHHHHHHHHHHTT-